Protein 3ETV (pdb70)

Foldseek 3Di:
DLVVVLVVLVVVLVVLVVVLVVVVVVVNVVSVVVNVLSVLVSVLSVLVVVLVVCLVVVVLLVNLVSLVVSLVCCVPPPSNVPDDPVVNVVVLVSSLVSLLSSLVVLLCCVDVNQWDDDPWKIAGDQWWQDDPRGNIDGNVVSVVSVCVRAPPVLDGDCVDCSLVSRDDPVSSVSSSVSSVCCSCCPSQVPVVLVVLVVQQPDPQWAWAADQVRLMIGIDGGPLQRSLNRNVRVLCSLVRRDDLSVLLNSCLVCVVVCVVSLVVSCVVVVCVLQVDLDDPSVVSNLVVLVSSQVSCVSSVDDNDHRPSPVSVVSND

Radius of gyration: 28.42 Å; Cα contacts (8 Å, |Δi|>4): 346; chains: 1; bounding box: 47×94×53 Å

B-factor: mean 28.56, std 8.65, range [12.03, 70.39]

Nearest PDB structures (foldseek):
  3etv-assembly1_A  TM=1.003E+00  e=1.750E-43  Saccharomyces cerevisiae
  3etu-assembly1_A  TM=8.994E-01  e=1.034E-36  Saccharomyces cerevisiae
  8eki-assembly1_E  TM=9.475E-01  e=3.443E-35  Saccharomyces cerevisiae S288C

Solvent-accessible surface area: 16846 Å² total; per-residue (Å²): 131,17,86,90,68,17,128,110,8,54,75,104,72,81,127,15,30,65,89,13,118,127,75,138,176,161,112,35,66,96,3,47,85,80,20,81,36,13,45,69,2,77,90,2,0,65,21,0,82,81,0,55,56,20,6,96,97,32,80,7,64,75,0,18,102,8,0,81,42,0,10,136,75,23,136,101,36,78,4,6,94,151,40,65,160,119,27,46,94,45,8,15,87,42,0,2,67,1,0,42,71,0,0,23,20,0,64,117,0,0,43,108,17,1,3,122,44,43,165,72,16,0,37,4,54,75,50,21,84,46,39,209,123,135,47,98,20,88,2,89,86,1,0,75,19,0,10,122,16,10,2,62,213,33,64,34,59,64,137,28,45,7,3,90,30,12,80,50,81,108,25,32,87,86,0,51,46,60,4,53,60,0,38,116,49,14,22,67,0,35,104,1,19,50,22,0,98,95,11,0,36,65,96,49,87,58,6,48,39,84,100,165,147,20,32,0,32,22,54,200,78,115,34,46,37,12,0,62,4,0,27,7,0,0,30,0,0,4,106,9,11,12,100,70,1,17,81,32,0,0,121,92,0,0,61,54,0,35,74,53,0,23,124,34,0,115,125,36,22,102,84,1,64,131,51,150,114,22,117,31,30,88,25,0,50,66,0,2,68,29,0,39,112,0,19,72,94,0,107,16,132,59,12,105,21,86,4,131,93,2,90,77,53,29,198

Sequence (315 aa):
NINDRIKQVQNERNELASKLQNLKLQREAILANELNILDNLKTFLNLIKEVKTNLNILELENCYYSLQSLRKKMRNNAAYLKQSFNFQQSISTYVDTLHLELVSTLYKILTNGFWKITENSIQFTPTVEWGKDKVHIEYDTFMDFVAQQYFPKGSLDNQAWFILDMTSADSQEQVRAKLNTIMKEYMNLSRIVSMIKNSIFISGKEISYENEKNILVFSKSCVSTVLTSFEAVCDFMLDGLAFRDRKTLSYELGPLFNTEFTKFVKNNASIILESLDSPLKNLVSVINNKLTRLVAKSEVTNWTHSGKEIQDLLM

Secondary structure (DSSP, 8-state):
-HHHHHHHHHHHHHHHHHHHHHH--TTHHHHHHHHHHHHHHHHHHHHHHHHHHHHHTT-HHHHHHHHHHHHHHHHH-HHHHTS-HHHHHHHHHHHHHHHHHHHHHHHHHIIIIIEEE-SSEEEE-SEEEETTTTEEEEHHHHHHHHHHHH-GGGS--TTSHHHHT-SSHHHHHHHHHHHHHHIIIIIS-HHHHHHHHHHTT-TTEEEEEETTTTEEEEEE--HHHHHHHHHHHHHIIIIIS-HHHHHHHHHHHHHHHHHHHHHHHHHTHHHHTSSSS-HHHHHHHHHHHHHHHHHHHHT-SS----SHHHHHHT-

GO terms:
  GO:0005634 nucleus (C, IDA)
  GO:0005783 endoplasmic reticulum (C, IDA)
  GO:0070939 Dsl1/NZR complex (C, IDA)
  GO:0006890 retrograde vesicle-mediated transport, Golgi to endoplasmic reticulum (P, IGI)
  GO:0005829 cytosol (C, HDA)
  GO:0032581 ER-dependent peroxisome organization (P, IMP)
  GO:0006890 retrograde vesicle-mediated transport, Golgi to endoplasmic reticulum (P, IMP)
  GO:0070939 Dsl1/NZR complex (C, IPI)
  GO:0005515 protein binding (F, IPI)
  GO:0006890 retrograde vesicle-mediated transport, Golgi to endoplasmic reticulum (P, IDA)

CATH classification: 1.10.287.3290 (+1 more: 1.20.58.2230)

Organism: Saccharomyces cerevisiae (strain ATCC 204508 / S288c) (NCBI:txid559292)

Structure (mmCIF, N/CA/C/O backbone):
data_3ETV
#
_entry.id   3ETV
#
_cell.length_a   168.430
_cell.length_b   61.358
_cell.length_c   37.277
_cell.angle_alpha   90.00
_cell.angle_beta   91.96
_cell.angle_gamma   90.00
#
_symmetry.space_group_name_H-M   'C 1 2 1'
#
loop_
_entity.id
_entity.type
_entity.pdbx_description
1 polymer 'Protein transport protein TIP20, Protein transport protein DSL1 chimera'
2 water water
#
loop_
_atom_site.group_PDB
_atom_site.id
_atom_site.type_symbol
_atom_site.label_atom_id
_atom_site.label_alt_id
_atom_site.label_comp_id
_atom_site.label_asym_id
_atom_site.label_entity_id
_atom_site.label_seq_id
_atom_site.pdbx_PDB_ins_code
_atom_site.Cartn_x
_atom_site.Cartn_y
_atom_site.Cartn_z
_atom_site.occupancy
_atom_site.B_iso_or_equiv
_atom_site.auth_seq_id
_atom_site.auth_comp_id
_atom_site.auth_asym_id
_atom_site.auth_atom_id
_atom_site.pdbx_PDB_model_num
ATOM 1 N N . ASN A 1 13 ? 34.190 46.648 -9.171 1.00 47.41 9 ASN A N 1
ATOM 2 C CA . ASN A 1 13 ? 33.876 47.946 -9.856 1.00 43.53 9 ASN A CA 1
ATOM 3 C C . ASN A 1 13 ? 33.734 49.145 -8.911 1.00 40.39 9 ASN A C 1
ATOM 4 O O . ASN A 1 13 ? 33.787 50.291 -9.361 1.00 36.78 9 ASN A O 1
ATOM 9 N N . ILE A 1 14 ? 33.569 48.884 -7.611 1.00 36.72 10 ILE A N 1
ATOM 10 C CA . ILE A 1 14 ? 33.573 49.968 -6.618 1.00 35.92 10 ILE A CA 1
ATOM 11 C C . ILE A 1 14 ? 34.939 50.672 -6.588 1.00 35.25 10 ILE A C 1
ATOM 12 O O . ILE A 1 14 ? 35.004 51.898 -6.542 1.00 34.76 10 ILE A O 1
ATOM 17 N N . ASN A 1 15 ? 36.014 49.887 -6.638 1.00 36.82 11 ASN A N 1
ATOM 18 C CA . ASN A 1 15 ? 37.375 50.420 -6.723 1.00 36.97 11 ASN A CA 1
ATOM 19 C C . ASN A 1 15 ? 37.543 51.396 -7.894 1.00 34.70 11 ASN A C 1
ATOM 20 O O . ASN A 1 15 ? 38.164 52.452 -7.749 1.00 31.24 11 ASN A O 1
ATOM 25 N N . ASP A 1 16 ? 36.967 51.041 -9.040 1.00 31.62 12 ASP A N 1
ATOM 26 C CA . ASP A 1 16 ? 37.002 51.886 -10.239 1.00 34.13 12 ASP A CA 1
ATOM 27 C C . ASP A 1 16 ? 36.189 53.170 -10.066 1.00 33.46 12 ASP A C 1
ATOM 28 O O . ASP A 1 16 ? 36.567 54.229 -10.570 1.00 28.73 12 ASP A O 1
ATOM 33 N N . ARG A 1 17 ? 35.074 53.064 -9.346 1.00 33.42 13 ARG A N 1
ATOM 34 C CA . ARG A 1 17 ? 34.222 54.218 -9.074 1.00 34.47 13 ARG A CA 1
ATOM 35 C C . ARG A 1 17 ? 34.913 55.156 -8.085 1.00 29.55 13 ARG A C 1
ATOM 36 O O . ARG A 1 17 ? 34.794 56.373 -8.196 1.00 30.24 13 ARG A O 1
ATOM 44 N N . ILE A 1 18 ? 35.648 54.579 -7.136 1.00 27.38 14 ILE A N 1
ATOM 45 C CA . ILE A 1 18 ? 36.451 55.355 -6.181 1.00 25.96 14 ILE A CA 1
ATOM 46 C C . ILE A 1 18 ? 37.568 56.101 -6.944 1.00 28.06 14 ILE A C 1
ATOM 47 O O . ILE A 1 18 ? 37.777 57.300 -6.744 1.00 23.18 14 ILE A O 1
ATOM 52 N N . LYS A 1 19 ? 38.214 55.400 -7.877 1.00 28.85 15 LYS A N 1
ATOM 53 C CA . LYS A 1 19 ? 39.283 55.961 -8.709 1.00 30.54 15 LYS A CA 1
ATOM 54 C C . LYS A 1 19 ? 38.823 57.126 -9.602 1.00 28.85 15 LYS A C 1
ATOM 55 O O . LYS A 1 19 ? 39.549 58.109 -9.757 1.00 25.62 15 LYS A O 1
ATOM 61 N N . GLN A 1 20 ? 37.635 57.007 -10.194 1.00 29.42 16 GLN A N 1
ATOM 62 C CA . GLN A 1 20 ? 37.061 58.065 -11.044 1.00 31.62 16 GLN A CA 1
ATOM 63 C C . GLN A 1 20 ? 36.801 59.364 -10.286 1.00 31.07 16 GLN A C 1
ATOM 64 O O . GLN A 1 20 ? 37.086 60.459 -10.788 1.00 29.03 16 GLN A O 1
ATOM 70 N N . VAL A 1 21 ? 36.221 59.233 -9.095 1.00 29.04 17 VAL A N 1
ATOM 71 C CA . VAL A 1 21 ? 35.941 60.371 -8.228 1.00 26.24 17 VAL A CA 1
ATOM 72 C C . VAL A 1 21 ? 37.255 61.001 -7.744 1.00 27.42 17 VAL A C 1
ATOM 73 O O . VAL A 1 21 ? 37.393 62.225 -7.737 1.00 27.10 17 VAL A O 1
ATOM 77 N N . GLN A 1 22 ? 38.224 60.167 -7.372 1.00 27.85 18 GLN A N 1
ATOM 78 C CA . GLN A 1 22 ? 39.550 60.673 -6.996 1.00 27.69 18 GLN A CA 1
ATOM 79 C C . GLN A 1 22 ? 40.200 61.481 -8.118 1.00 26.12 18 GLN A C 1
ATOM 80 O O . GLN A 1 22 ? 40.786 62.523 -7.859 1.00 28.69 18 GLN A O 1
ATOM 86 N N . ASN A 1 23 ? 40.094 61.004 -9.356 1.00 26.84 19 ASN A N 1
ATOM 87 C CA . ASN A 1 23 ? 40.635 61.740 -10.510 1.00 28.25 19 ASN A CA 1
ATOM 88 C C . ASN A 1 23 ? 39.874 63.027 -10.839 1.00 27.59 19 ASN A C 1
ATOM 89 O O . ASN A 1 23 ? 40.477 64.025 -11.254 1.00 25.13 19 ASN A O 1
ATOM 94 N N . GLU A 1 24 ? 38.551 63.004 -10.667 1.00 23.18 20 GLU A N 1
ATOM 95 C CA . GLU A 1 24 ? 37.754 64.209 -10.812 1.00 25.76 20 GLU A CA 1
ATOM 96 C C . GLU A 1 24 ? 38.168 65.266 -9.775 1.00 23.95 20 GLU A C 1
ATOM 97 O O . GLU A 1 24 ? 38.392 66.432 -10.121 1.00 26.21 20 GLU A O 1
ATOM 103 N N . ARG A 1 25 ? 38.285 64.833 -8.521 1.00 23.64 21 ARG A N 1
ATOM 104 C CA . ARG A 1 25 ? 38.683 65.686 -7.391 1.00 24.21 21 ARG A CA 1
ATOM 105 C C . ARG A 1 25 ? 40.062 66.313 -7.636 1.00 25.72 21 ARG A C 1
ATOM 106 O O . ARG A 1 25 ? 40.256 67.515 -7.442 1.00 26.38 21 ARG A O 1
ATOM 114 N N . ASN A 1 26 ? 41.013 65.493 -8.072 1.00 24.87 22 ASN A N 1
ATOM 115 C CA . ASN A 1 26 ? 42.381 65.958 -8.327 1.00 27.51 22 ASN A CA 1
ATOM 116 C C . ASN A 1 26 ? 42.474 66.957 -9.474 1.00 28.56 22 ASN A C 1
ATOM 117 O O . ASN A 1 26 ? 43.185 67.958 -9.375 1.00 27.15 22 ASN A O 1
ATOM 122 N N . GLU A 1 27 ? 41.729 66.697 -10.549 1.00 31.26 23 GLU A N 1
ATOM 123 C CA . GLU A 1 27 ? 41.683 67.600 -11.699 1.00 33.10 23 GLU A CA 1
ATOM 124 C C . GLU A 1 27 ? 40.996 68.922 -11.353 1.00 33.26 23 GLU A C 1
ATOM 125 O O . GLU A 1 27 ? 41.359 69.975 -11.877 1.00 33.00 23 GLU A O 1
ATOM 131 N N . LEU A 1 28 ? 40.023 68.857 -10.448 1.00 34.24 24 LEU A N 1
ATOM 132 C CA . LEU A 1 28 ? 39.327 70.040 -9.953 1.00 33.55 24 LEU A CA 1
ATOM 133 C C . LEU A 1 28 ? 40.233 70.893 -9.046 1.00 33.86 24 LEU A C 1
ATOM 134 O O . LEU A 1 28 ? 40.242 72.119 -9.157 1.00 33.53 24 LEU A O 1
ATOM 139 N N . ALA A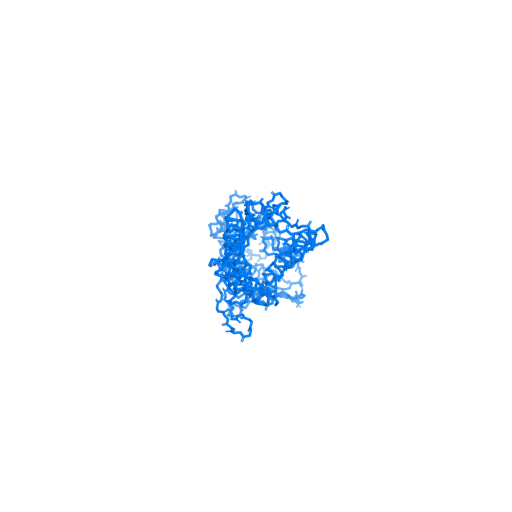 1 29 ? 40.979 70.240 -8.155 1.00 30.56 25 ALA A N 1
ATOM 140 C CA . ALA A 1 29 ? 41.957 70.913 -7.284 1.00 32.05 25 ALA A CA 1
ATOM 141 C C . ALA A 1 29 ? 42.963 71.712 -8.097 1.00 29.66 25 ALA A C 1
ATOM 142 O O . ALA A 1 29 ? 43.295 72.847 -7.757 1.00 28.96 25 ALA A O 1
ATOM 144 N N . SER A 1 30 ? 43.425 71.102 -9.186 1.00 29.84 26 SER A N 1
ATOM 145 C CA . SER A 1 30 ? 44.389 71.711 -10.096 1.00 32.09 26 SER A CA 1
ATOM 146 C C . SER A 1 30 ? 43.801 72.861 -10.899 1.00 32.21 26 SER A C 1
ATOM 147 O O . SER A 1 30 ? 44.458 73.883 -11.095 1.00 32.89 26 SER A O 1
ATOM 150 N N . LYS A 1 31 ? 42.564 72.684 -11.355 1.00 32.27 27 LYS A N 1
ATOM 151 C CA . LYS A 1 31 ? 41.812 73.735 -12.034 1.00 33.44 27 LYS A CA 1
ATOM 152 C C . LYS A 1 31 ? 41.639 74.959 -11.132 1.00 30.62 27 LYS A C 1
ATOM 153 O O . LYS A 1 31 ? 41.797 76.090 -11.588 1.00 30.82 27 LYS A O 1
ATOM 159 N N . LEU A 1 32 ? 41.331 74.719 -9.858 1.00 31.26 28 LEU A N 1
ATOM 160 C CA . LEU A 1 32 ? 41.158 75.782 -8.869 1.00 31.14 28 LEU A CA 1
ATOM 161 C C . LEU A 1 32 ? 42.454 76.562 -8.592 1.00 34.83 28 LEU A C 1
ATOM 162 O O . LEU A 1 32 ? 42.450 77.795 -8.607 1.00 36.82 28 LEU A O 1
ATOM 167 N N . GLN A 1 33 ? 43.550 75.844 -8.348 1.00 34.70 29 GLN A N 1
ATOM 168 C CA . GLN A 1 33 ? 44.848 76.474 -8.112 1.00 38.27 29 GLN A CA 1
ATOM 169 C C . GLN A 1 33 ? 45.350 77.209 -9.370 1.00 40.54 29 GLN A C 1
ATOM 170 O O . GLN A 1 33 ? 46.038 78.231 -9.259 1.00 42.64 29 GLN A O 1
ATOM 176 N N . ASN A 1 34 ? 44.963 76.715 -10.548 1.00 38.72 30 ASN A N 1
ATOM 177 C CA . ASN A 1 34 ? 45.250 77.389 -11.821 1.00 40.88 30 ASN A CA 1
ATOM 178 C C . ASN A 1 34 ? 44.539 78.739 -11.954 1.00 42.74 30 ASN A C 1
ATOM 179 O O . ASN A 1 34 ? 45.080 79.682 -12.559 1.00 43.18 30 ASN A O 1
ATOM 184 N N . LEU A 1 35 ? 43.332 78.817 -11.394 1.00 40.57 31 LEU A N 1
ATOM 185 C CA . LEU A 1 35 ? 42.578 80.066 -11.308 1.00 42.52 31 LEU A CA 1
ATOM 186 C C . LEU A 1 35 ? 43.302 81.079 -10.433 1.00 40.82 31 LEU A C 1
ATOM 187 O O . LEU A 1 35 ? 43.413 82.245 -10.800 1.00 42.65 31 LEU A O 1
ATOM 192 N N . LYS A 1 36 ? 43.788 80.620 -9.280 1.00 41.72 32 LYS A N 1
ATOM 193 C CA . LYS A 1 36 ? 44.531 81.459 -8.339 1.00 41.06 32 LYS A CA 1
ATOM 194 C C . LYS A 1 36 ? 45.957 81.721 -8.820 1.00 42.13 32 LYS A C 1
ATOM 195 O O . LYS A 1 36 ? 46.177 82.431 -9.798 1.00 44.85 32 LYS A O 1
ATOM 201 N N . LEU A 1 58 ? 36.444 85.247 -8.702 1.00 65.47 54 LEU A N 1
ATOM 202 C CA . LEU A 1 58 ? 36.695 84.966 -7.255 1.00 65.31 54 LEU A CA 1
ATOM 203 C C . LEU A 1 58 ? 35.534 84.199 -6.610 1.00 66.18 54 LEU A C 1
ATOM 204 O O . LEU A 1 58 ? 35.758 83.325 -5.764 1.00 65.82 54 LEU A O 1
ATOM 209 N N . GLN A 1 59 ? 34.303 84.529 -7.005 1.00 65.62 55 GLN A N 1
ATOM 210 C CA . GLN A 1 59 ? 33.130 83.739 -6.617 1.00 65.61 55 GLN A CA 1
ATOM 211 C C . GLN A 1 59 ? 33.037 82.479 -7.486 1.00 64.49 55 GLN A C 1
ATOM 212 O O . GLN A 1 59 ? 32.193 81.609 -7.255 1.00 64.63 55 GLN A O 1
ATOM 218 N N . ARG A 1 60 ? 33.913 82.410 -8.489 1.00 62.25 56 ARG A N 1
ATOM 219 C CA . ARG A 1 60 ? 34.122 81.212 -9.295 1.00 62.06 56 ARG A CA 1
ATOM 220 C C . ARG A 1 60 ? 35.079 80.250 -8.575 1.00 59.98 56 ARG A C 1
ATOM 221 O O . ARG A 1 60 ? 35.057 79.049 -8.824 1.00 61.28 56 ARG A O 1
ATOM 229 N N . GLU A 1 61 ? 35.905 80.788 -7.679 1.00 57.79 57 GLU A N 1
ATOM 230 C CA . GLU A 1 61 ? 36.800 79.983 -6.846 1.00 54.04 57 GLU A CA 1
ATOM 231 C C . GLU A 1 61 ? 36.061 79.334 -5.670 1.00 53.46 57 GLU A C 1
ATOM 232 O O . GLU A 1 61 ? 36.351 78.193 -5.294 1.00 51.52 57 GLU A O 1
ATOM 238 N N . ALA A 1 62 ? 35.115 80.076 -5.093 1.00 51.67 58 ALA A N 1
ATOM 239 C CA . ALA A 1 62 ? 34.335 79.612 -3.942 1.00 49.50 58 ALA A CA 1
ATOM 240 C C . ALA A 1 62 ? 33.403 78.446 -4.284 1.00 46.95 58 ALA A C 1
ATOM 241 O O . ALA A 1 62 ? 33.023 77.671 -3.403 1.00 46.73 58 ALA A O 1
ATOM 243 N N . ILE A 1 63 ? 33.034 78.327 -5.554 1.00 44.45 59 ILE A N 1
ATOM 244 C CA . ILE A 1 63 ? 32.152 77.240 -5.978 1.00 45.86 59 ILE A CA 1
ATOM 245 C C . ILE A 1 63 ? 32.935 75.967 -6.313 1.00 43.20 59 ILE A C 1
ATOM 246 O O . ILE A 1 63 ? 32.451 74.861 -6.077 1.00 41.23 59 ILE A O 1
ATOM 251 N N . LEU A 1 64 ? 34.151 76.133 -6.829 1.00 42.78 60 LEU A N 1
ATOM 252 C CA . LEU A 1 64 ? 35.028 75.000 -7.112 1.00 40.37 60 LEU A CA 1
ATOM 253 C C . LEU A 1 64 ? 35.488 74.354 -5.819 1.00 38.77 60 LEU A C 1
ATOM 254 O O . LEU A 1 64 ? 35.618 73.134 -5.745 1.00 36.97 60 LEU A O 1
ATOM 259 N N . ALA A 1 65 ? 35.740 75.187 -4.811 1.00 38.54 61 ALA A N 1
ATOM 260 C CA . ALA A 1 65 ? 36.131 74.728 -3.482 1.00 36.48 61 ALA A CA 1
ATOM 261 C C . ALA A 1 65 ? 34.976 73.983 -2.812 1.00 35.49 61 ALA A C 1
ATOM 262 O O . ALA A 1 65 ? 35.195 72.997 -2.109 1.00 35.22 61 ALA A O 1
ATOM 264 N N . ASN A 1 66 ? 33.752 74.464 -3.037 1.00 34.81 62 ASN A N 1
ATOM 265 C CA . ASN A 1 66 ? 32.539 73.768 -2.606 1.00 31.96 62 ASN A CA 1
ATOM 266 C C . ASN A 1 66 ? 32.400 72.438 -3.342 1.00 32.27 62 ASN A C 1
ATOM 267 O O . ASN A 1 66 ? 32.137 71.400 -2.726 1.00 34.83 62 ASN A O 1
ATOM 272 N N . GLU A 1 67 ? 32.577 72.491 -4.662 1.00 30.16 63 GLU A N 1
ATOM 273 C CA . GLU A 1 67 ? 32.513 71.326 -5.544 1.00 31.95 63 GLU A CA 1
ATOM 274 C C . GLU A 1 67 ? 33.537 70.263 -5.117 1.00 32.67 63 GLU A C 1
ATOM 275 O O . GLU A 1 67 ? 33.270 69.060 -5.184 1.00 30.69 63 GLU A O 1
ATOM 281 N N . LEU A 1 68 ? 34.699 70.726 -4.657 1.00 29.56 64 LEU A N 1
ATOM 282 C CA . LEU A 1 68 ? 35.783 69.860 -4.199 1.00 29.72 64 LEU A CA 1
ATOM 283 C C . LEU A 1 68 ? 35.412 69.134 -2.905 1.00 29.84 64 LEU A C 1
ATOM 284 O O . LEU A 1 68 ? 35.657 67.927 -2.745 1.00 23.67 64 LEU A O 1
ATOM 289 N N . ASN A 1 69 ? 34.787 69.870 -1.994 1.00 26.92 65 ASN A N 1
ATOM 290 C CA . ASN A 1 69 ? 34.369 69.320 -0.718 1.00 29.34 65 ASN A CA 1
ATOM 291 C C . ASN A 1 69 ? 33.277 68.263 -0.886 1.00 25.80 65 ASN A C 1
ATOM 292 O O . ASN A 1 69 ? 33.252 67.274 -0.154 1.00 25.59 65 ASN A O 1
ATOM 297 N N . ILE A 1 70 ? 32.390 68.484 -1.851 1.00 25.90 66 ILE A N 1
ATOM 298 C CA . ILE A 1 70 ? 31.353 67.517 -2.212 1.00 29.70 66 ILE A CA 1
ATOM 299 C C . ILE A 1 70 ? 31.995 66.214 -2.718 1.00 31.04 66 ILE A C 1
ATOM 300 O O . ILE A 1 70 ? 31.606 65.119 -2.304 1.00 31.56 66 ILE A O 1
ATOM 305 N N . LEU A 1 71 ? 32.982 66.345 -3.598 1.00 26.61 67 LEU A N 1
ATOM 306 C CA . LEU A 1 71 ? 33.722 65.186 -4.091 1.00 27.21 67 LEU A CA 1
ATOM 307 C C . LEU A 1 71 ? 34.468 64.461 -2.965 1.00 24.75 67 LEU A C 1
ATOM 308 O O . LEU A 1 71 ? 34.465 63.238 -2.922 1.00 25.57 67 LEU A O 1
ATOM 313 N N . ASP A 1 72 ? 35.065 65.217 -2.044 1.00 25.47 68 ASP A N 1
ATOM 314 C CA . ASP A 1 72 ? 35.694 64.637 -0.843 1.00 26.88 68 ASP A CA 1
ATOM 315 C C . ASP A 1 72 ? 34.724 63.835 0.010 1.00 25.90 68 ASP A C 1
ATOM 316 O O . ASP A 1 72 ? 35.062 62.747 0.507 1.00 25.92 68 ASP A O 1
ATOM 321 N N . ASN A 1 73 ? 33.530 64.391 0.209 1.00 24.75 69 ASN A N 1
ATOM 322 C CA . ASN A 1 73 ? 32.483 63.717 0.982 1.00 25.21 69 ASN A CA 1
ATOM 323 C C . ASN A 1 73 ? 31.919 62.507 0.237 1.00 24.26 69 ASN A C 1
ATOM 324 O O . ASN A 1 73 ? 31.599 61.479 0.851 1.00 25.17 69 ASN A O 1
ATOM 329 N N . LEU A 1 74 ? 31.811 62.639 -1.088 1.00 22.54 70 LEU A N 1
ATOM 330 C CA . LEU A 1 74 ? 31.436 61.539 -1.975 1.00 23.19 70 LEU A CA 1
ATOM 331 C C . LEU A 1 74 ? 32.433 60.374 -1.945 1.00 22.99 70 LEU A C 1
ATOM 332 O O . LEU A 1 74 ? 32.042 59.207 -2.004 1.00 23.99 70 LEU A O 1
ATOM 337 N N . LYS A 1 75 ? 33.718 60.704 -1.891 1.00 24.81 71 LYS A N 1
ATOM 338 C CA . LYS A 1 75 ? 34.774 59.715 -1.727 1.00 26.76 71 LYS A CA 1
ATOM 339 C C . LYS A 1 75 ? 34.510 58.871 -0.480 1.00 23.05 71 LYS A C 1
ATOM 340 O O . LYS A 1 75 ? 34.478 57.646 -0.545 1.00 25.58 71 LYS A O 1
ATOM 346 N N . THR A 1 76 ? 34.314 59.545 0.646 1.00 22.74 72 THR A N 1
ATOM 347 C CA . THR A 1 76 ? 34.021 58.902 1.924 1.00 24.68 72 THR A CA 1
ATOM 348 C C . THR A 1 76 ? 32.782 58.008 1.829 1.00 25.84 72 THR A C 1
ATOM 349 O O . THR A 1 76 ? 32.791 56.866 2.304 1.00 28.05 72 THR A O 1
ATOM 353 N N . PHE A 1 77 ? 31.731 58.518 1.191 1.00 23.56 73 PHE A N 1
ATOM 354 C CA . PHE A 1 77 ? 30.526 57.737 0.950 1.00 23.75 73 PHE A CA 1
ATOM 355 C C . PHE A 1 77 ? 30.825 56.468 0.150 1.00 22.37 73 PHE A C 1
ATOM 356 O O . PHE A 1 77 ? 30.356 55.382 0.492 1.00 22.59 73 PHE A O 1
ATOM 364 N N . LEU A 1 78 ? 31.588 56.608 -0.929 1.00 25.06 74 LEU A N 1
ATOM 365 C CA . LEU A 1 78 ? 31.902 55.464 -1.782 1.00 24.24 74 LEU A CA 1
ATOM 366 C C . LEU A 1 78 ? 32.724 54.402 -1.053 1.00 28.99 74 LEU A C 1
ATOM 367 O O . LEU A 1 78 ? 32.559 53.199 -1.303 1.00 30.64 74 LEU A O 1
ATOM 372 N N . ASN A 1 79 ? 33.603 54.851 -0.159 1.00 28.62 75 ASN A N 1
ATOM 373 C CA . ASN A 1 79 ? 34.416 53.956 0.663 1.00 30.90 75 ASN A CA 1
ATOM 374 C C . ASN A 1 79 ? 33.576 53.051 1.558 1.00 29.83 75 ASN A C 1
ATOM 375 O O . ASN A 1 79 ? 33.994 51.940 1.884 1.00 30.94 75 ASN A O 1
ATOM 380 N N . LEU A 1 80 ? 32.403 53.533 1.963 1.00 26.93 76 LEU A N 1
ATOM 381 C CA . LEU A 1 80 ? 31.471 52.730 2.757 1.00 26.77 76 LEU A CA 1
ATOM 382 C C . LEU A 1 80 ? 30.882 51.563 1.960 1.00 25.69 76 LEU A C 1
ATOM 383 O O . LEU A 1 80 ? 30.681 50.474 2.516 1.00 27.44 76 LEU A O 1
ATOM 388 N N . ILE A 1 81 ? 30.619 51.779 0.666 1.00 22.80 77 ILE A N 1
ATOM 389 C CA . ILE A 1 81 ? 30.178 50.697 -0.220 1.00 23.59 77 ILE A CA 1
ATOM 390 C C . ILE A 1 81 ? 31.265 49.625 -0.364 1.00 27.37 77 ILE A C 1
ATOM 391 O O . ILE A 1 81 ? 30.971 48.429 -0.402 1.00 27.38 77 ILE A O 1
ATOM 396 N N . LYS A 1 82 ? 32.517 50.069 -0.458 1.00 27.14 78 LYS A N 1
ATOM 397 C CA . LYS A 1 82 ? 33.660 49.158 -0.483 1.00 28.19 78 LYS A CA 1
ATOM 398 C C . LYS A 1 82 ? 33.731 48.371 0.825 1.00 25.34 78 LYS A C 1
ATOM 399 O O . LYS A 1 82 ? 34.001 47.168 0.818 1.00 27.97 78 LYS A O 1
ATOM 405 N N . GLU A 1 83 ? 33.486 49.060 1.938 1.00 23.67 79 GLU A N 1
ATOM 406 C CA . GLU A 1 83 ? 33.468 48.438 3.263 1.00 23.80 79 GLU A CA 1
ATOM 407 C C . GLU A 1 83 ? 32.456 47.285 3.318 1.00 23.37 79 GLU A C 1
ATOM 408 O O . GLU A 1 83 ? 32.774 46.187 3.809 1.00 21.97 79 GLU A O 1
ATOM 414 N N . VAL A 1 84 ? 31.256 47.518 2.789 1.00 22.46 80 VAL A N 1
ATOM 415 C CA . VAL A 1 84 ? 30.225 46.486 2.756 1.00 22.20 80 VAL A CA 1
ATOM 416 C C . VAL A 1 84 ? 30.749 45.270 1.982 1.00 23.48 80 VAL A C 1
ATOM 417 O O . VAL A 1 84 ? 30.747 44.150 2.503 1.00 22.81 80 VAL A O 1
ATOM 421 N N . LYS A 1 85 ? 31.230 45.502 0.762 1.00 22.73 81 LYS A N 1
ATOM 422 C CA . LYS A 1 85 ? 31.772 44.429 -0.084 1.00 26.27 81 LYS A CA 1
ATOM 423 C C . LYS A 1 85 ? 32.915 43.652 0.591 1.00 25.44 81 LYS A C 1
ATOM 424 O O . LYS A 1 85 ? 32.962 42.417 0.526 1.00 26.79 81 LYS A O 1
ATOM 430 N N . THR A 1 86 ? 33.818 44.374 1.246 1.00 26.46 82 THR A N 1
ATOM 431 C CA . THR A 1 86 ? 34.948 43.742 1.934 1.00 28.83 82 THR A CA 1
ATOM 432 C C . THR A 1 86 ? 34.478 42.859 3.087 1.00 29.15 82 THR A C 1
ATOM 433 O O . THR A 1 86 ? 34.931 41.718 3.223 1.00 29.11 82 THR A O 1
ATOM 437 N N . ASN A 1 87 ? 33.569 43.387 3.909 1.00 25.42 83 ASN A N 1
ATOM 438 C CA . ASN A 1 87 ? 32.975 42.619 5.003 1.00 23.30 83 ASN A CA 1
ATOM 439 C C . ASN A 1 87 ? 32.247 41.357 4.512 1.00 23.77 83 ASN A C 1
ATOM 440 O O . ASN A 1 87 ? 32.287 40.302 5.161 1.00 21.73 83 ASN A O 1
ATOM 445 N N . LEU A 1 88 ? 31.588 41.450 3.360 1.00 21.37 84 LEU A N 1
ATOM 446 C CA . LEU A 1 88 ? 30.988 40.258 2.763 1.00 24.16 84 LEU A CA 1
ATOM 447 C C . LEU A 1 88 ? 32.091 39.278 2.348 1.00 28.35 84 LEU A C 1
ATOM 448 O O . LEU A 1 88 ? 32.025 38.081 2.664 1.00 28.08 84 LEU A O 1
ATOM 453 N N . ASN A 1 89 ? 33.114 39.810 1.677 1.00 28.85 85 ASN A N 1
ATOM 454 C CA . ASN A 1 89 ? 34.261 39.034 1.200 1.00 30.02 85 ASN A CA 1
ATOM 455 C C . ASN A 1 89 ? 35.026 38.256 2.270 1.00 27.04 85 ASN A C 1
ATOM 456 O O . ASN A 1 89 ? 35.311 37.074 2.085 1.00 28.66 85 ASN A O 1
ATOM 461 N N . ILE A 1 90 ? 35.352 38.915 3.381 1.00 23.69 86 ILE A N 1
ATOM 462 C CA . ILE A 1 90 ? 36.119 38.290 4.453 1.00 23.82 86 ILE A CA 1
ATOM 463 C C . ILE A 1 90 ? 35.231 37.579 5.479 1.00 23.07 86 ILE A C 1
ATOM 464 O O . ILE A 1 90 ? 35.719 37.055 6.471 1.00 26.35 86 ILE A O 1
ATOM 469 N N . LEU A 1 91 ? 33.930 37.544 5.197 1.00 24.25 87 LEU A N 1
ATOM 470 C CA . LEU A 1 91 ? 32.923 36.855 6.013 1.00 24.98 87 LEU A CA 1
ATOM 471 C C . LEU A 1 91 ? 32.742 37.440 7.411 1.00 23.03 87 LEU A C 1
ATOM 472 O O . LEU A 1 91 ? 32.425 36.720 8.366 1.00 24.44 87 LEU A O 1
ATOM 477 N N . GLU A 1 92 ? 32.945 38.750 7.526 1.00 21.55 88 GLU A N 1
ATOM 478 C CA . GLU A 1 92 ? 32.476 39.507 8.682 1.00 20.60 88 GLU A CA 1
ATOM 479 C C . GLU A 1 92 ? 31.000 39.844 8.421 1.00 26.05 88 GLU A C 1
ATOM 480 O O . GLU A 1 92 ? 30.639 40.980 8.095 1.00 20.62 88 GLU A O 1
ATOM 486 N N . LEU A 1 93 ? 30.155 38.827 8.543 1.00 23.61 89 LEU A N 1
ATOM 487 C CA . LEU A 1 93 ? 28.769 38.924 8.112 1.00 23.76 89 LEU A CA 1
ATOM 488 C C . LEU A 1 93 ? 27.928 39.842 8.992 1.00 24.72 89 LEU A C 1
ATOM 489 O O . LEU A 1 93 ? 27.030 40.529 8.502 1.00 25.89 89 LEU A O 1
ATOM 494 N N . GLU A 1 94 ? 28.216 39.841 10.286 1.00 28.16 90 GLU A N 1
ATOM 495 C CA . GLU A 1 94 ? 27.525 40.713 11.226 1.00 29.53 90 GLU A CA 1
ATOM 496 C C . GLU A 1 94 ? 27.844 42.183 10.952 1.00 29.70 90 GLU A C 1
ATOM 497 O O . GLU A 1 94 ? 26.945 43.028 10.907 1.00 28.60 90 GLU A O 1
ATOM 503 N N . ASN A 1 95 ? 29.126 42.479 10.761 1.00 26.81 91 ASN A N 1
ATOM 504 C CA . ASN A 1 95 ? 29.566 43.829 10.429 1.00 27.31 91 ASN A CA 1
ATOM 505 C C . ASN A 1 95 ? 29.015 44.334 9.084 1.00 25.22 91 ASN A C 1
ATOM 506 O O . ASN A 1 95 ? 28.668 45.504 8.956 1.00 24.63 91 ASN A O 1
ATOM 511 N N . CYS A 1 96 ? 28.944 43.436 8.104 1.00 24.27 92 CYS A N 1
ATOM 512 C CA . CYS A 1 96 ? 28.386 43.711 6.783 1.00 25.12 92 CYS A CA 1
ATOM 513 C C . CYS A 1 96 ? 26.986 44.310 6.907 1.00 25.63 92 CYS A C 1
ATOM 514 O O . CYS A 1 96 ? 26.681 45.329 6.279 1.00 22.42 92 CYS A O 1
ATOM 517 N N . TYR A 1 97 ? 26.153 43.665 7.721 1.00 19.35 93 TYR A N 1
ATOM 518 C CA . TYR A 1 97 ? 24.797 44.125 8.026 1.00 22.41 93 TYR A CA 1
ATOM 519 C C . TYR A 1 97 ? 24.811 45.543 8.559 1.00 20.32 93 TYR A C 1
ATOM 520 O O . TYR A 1 97 ? 24.064 46.392 8.074 1.00 22.92 93 TYR A O 1
ATOM 529 N N . TYR A 1 98 ? 25.666 45.805 9.547 1.00 21.47 94 TYR A N 1
ATOM 530 C CA . TYR A 1 98 ? 25.745 47.140 10.128 1.00 24.21 94 TYR A CA 1
ATOM 531 C C . TYR A 1 98 ? 26.329 48.160 9.147 1.00 23.78 94 TYR A C 1
ATOM 532 O O . TYR A 1 98 ? 25.887 49.312 9.119 1.00 22.94 94 TYR A O 1
ATOM 541 N N . SER A 1 99 ? 27.295 47.718 8.340 1.00 22.93 95 SER A N 1
ATOM 542 C CA . SER A 1 99 ? 27.846 48.528 7.243 1.00 25.60 95 SER A CA 1
ATOM 543 C C . SER A 1 99 ? 26.748 48.916 6.259 1.00 24.66 95 SER A C 1
ATOM 544 O O . SER A 1 99 ? 26.609 50.099 5.933 1.00 27.18 95 SER A O 1
ATOM 547 N N . LEU A 1 100 ? 25.980 47.927 5.791 1.00 23.92 96 LEU A N 1
ATOM 548 C CA . LEU A 1 100 ? 24.789 48.171 4.955 1.00 24.88 96 LEU A CA 1
ATOM 549 C C . LEU A 1 100 ? 23.753 49.100 5.587 1.00 24.47 96 LEU A C 1
ATOM 550 O O . LEU A 1 100 ? 23.219 49.986 4.908 1.00 22.70 96 LEU A O 1
ATOM 555 N N . GLN A 1 101 ? 23.460 48.901 6.872 1.00 27.36 97 GLN A N 1
ATOM 556 C CA . GLN A 1 101 ? 22.490 49.748 7.576 1.00 28.55 97 GLN A CA 1
ATOM 557 C C . GLN A 1 101 ? 22.883 51.217 7.510 1.00 29.14 97 GLN A C 1
ATOM 558 O O . GLN A 1 101 ? 22.050 52.091 7.195 1.00 26.30 97 GLN A O 1
ATOM 564 N N . SER A 1 102 ? 24.155 51.475 7.817 1.00 26.64 98 SER A N 1
ATOM 565 C CA . SER A 1 102 ? 24.730 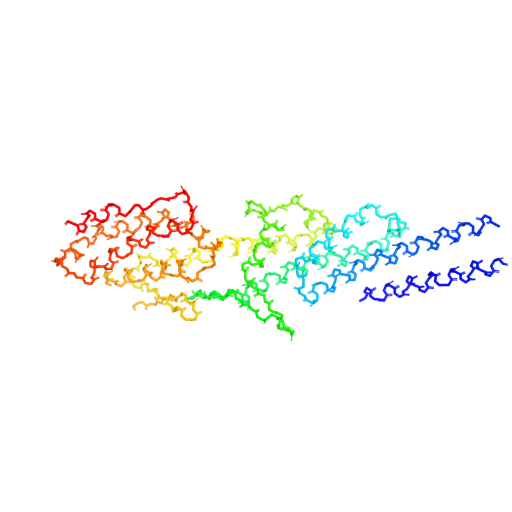52.819 7.782 1.00 25.79 98 SER A CA 1
ATOM 566 C C . SER A 1 102 ? 24.723 53.396 6.370 1.00 24.00 98 SER A C 1
ATOM 567 O O . SER A 1 102 ? 24.409 54.573 6.181 1.00 23.92 98 SER A O 1
ATOM 570 N N . LEU A 1 103 ? 25.048 52.564 5.380 1.00 24.01 99 LEU A N 1
ATOM 571 C CA . LEU A 1 103 ? 25.015 52.998 3.977 1.00 24.62 99 LEU A CA 1
ATOM 572 C C . LEU A 1 103 ? 23.614 53.452 3.519 1.00 24.87 99 LEU A C 1
ATOM 573 O O . LEU A 1 103 ? 23.459 54.469 2.807 1.00 18.38 99 LEU A O 1
ATOM 578 N N . ARG A 1 104 ? 22.596 52.698 3.926 1.00 22.42 100 ARG A N 1
ATOM 579 C CA . ARG A 1 104 ? 21.227 52.985 3.515 1.00 23.71 100 ARG A CA 1
ATOM 580 C C . ARG A 1 104 ? 20.716 54.268 4.146 1.00 25.12 100 ARG A C 1
ATOM 581 O O . ARG A 1 104 ? 19.931 54.989 3.534 1.00 28.57 100 ARG A O 1
ATOM 589 N N . LYS A 1 105 ? 21.155 54.546 5.371 1.00 27.81 101 LYS A N 1
ATOM 590 C CA . LYS A 1 105 ? 20.874 55.835 6.008 1.00 29.97 101 LYS A CA 1
ATOM 591 C C . LYS A 1 105 ? 21.556 56.983 5.251 1.00 24.93 101 LYS A C 1
ATOM 592 O O . LYS A 1 105 ? 20.976 58.045 5.074 1.00 22.95 101 LYS A O 1
ATOM 598 N N . LYS A 1 106 ? 22.786 56.759 4.801 1.00 25.50 102 LYS A N 1
ATOM 599 C CA . LYS A 1 106 ? 23.517 57.771 4.030 1.00 22.71 102 LYS A CA 1
ATOM 600 C C . LYS A 1 106 ? 22.911 57.990 2.637 1.00 24.06 102 LYS A C 1
ATOM 601 O O . LYS A 1 106 ? 22.841 59.132 2.150 1.00 20.26 102 LYS A O 1
ATOM 607 N N . MET A 1 107 ? 22.462 56.904 2.009 1.00 20.14 103 MET A N 1
ATOM 608 C CA . MET A 1 107 ? 21.719 57.013 0.763 1.00 24.13 103 MET A CA 1
ATOM 609 C C . MET A 1 107 ? 20.456 57.852 0.941 1.00 26.02 103 MET A C 1
ATOM 610 O O . MET A 1 107 ? 20.007 58.483 -0.010 1.00 27.31 103 MET A O 1
ATOM 615 N N . ARG A 1 108 ? 19.910 57.880 2.158 1.00 26.26 104 ARG A N 1
ATOM 616 C CA . ARG A 1 108 ? 18.754 58.730 2.450 1.00 27.82 104 ARG A CA 1
ATOM 617 C C . ARG A 1 108 ? 19.103 60.207 2.704 1.00 26.11 104 ARG A C 1
ATOM 618 O O . ARG A 1 108 ? 18.374 61.097 2.260 1.00 29.48 104 ARG A O 1
ATOM 626 N N . ASN A 1 109 ? 20.199 60.466 3.414 1.00 24.62 105 ASN A N 1
ATOM 627 C CA . ASN A 1 109 ? 20.440 61.809 3.978 1.00 28.35 105 ASN A CA 1
ATOM 628 C C . ASN A 1 109 ? 21.753 62.489 3.591 1.00 26.12 105 ASN A C 1
ATOM 629 O O . ASN A 1 109 ? 21.927 63.680 3.866 1.00 23.25 105 ASN A O 1
ATOM 634 N N . ASN A 1 110 ? 22.666 61.742 2.970 1.00 22.46 106 ASN A N 1
ATOM 635 C CA . ASN A 1 110 ? 24.009 62.255 2.649 1.00 26.87 106 ASN A CA 1
ATOM 636 C C . ASN A 1 110 ? 24.018 63.307 1.531 1.00 24.58 106 ASN A C 1
ATOM 637 O O . ASN A 1 110 ? 23.742 63.004 0.365 1.00 25.78 106 ASN A O 1
ATOM 642 N N . ALA A 1 111 ? 24.366 64.533 1.914 1.00 19.92 107 ALA A N 1
ATOM 643 C CA . ALA A 1 111 ? 24.365 65.693 1.017 1.00 21.94 107 ALA A CA 1
ATOM 644 C C . ALA A 1 111 ? 25.178 65.479 -0.263 1.00 24.11 107 ALA A C 1
ATOM 645 O O . ALA A 1 111 ? 24.731 65.840 -1.355 1.00 25.10 107 ALA A O 1
ATOM 647 N N . ALA A 1 112 ? 26.371 64.900 -0.137 1.00 24.27 108 ALA A N 1
ATOM 648 C CA . ALA A 1 112 ? 27.199 64.656 -1.323 1.00 20.30 108 ALA A CA 1
ATOM 649 C C . ALA A 1 112 ? 26.519 63.672 -2.251 1.00 20.05 108 ALA A C 1
ATOM 650 O O . ALA A 1 112 ? 26.458 63.896 -3.458 1.00 22.05 108 ALA A O 1
ATOM 652 N N . TYR A 1 113 ? 25.972 62.599 -1.680 1.00 21.15 109 TYR A N 1
ATOM 653 C CA . TYR A 1 113 ? 25.271 61.591 -2.462 1.00 17.22 109 TYR A CA 1
ATOM 654 C C . TYR A 1 113 ? 24.066 62.177 -3.226 1.00 18.60 109 TYR A C 1
ATOM 655 O O . TYR A 1 113 ? 23.881 61.934 -4.433 1.00 17.39 109 TYR A O 1
ATOM 664 N N . LEU A 1 114 ? 23.274 62.968 -2.516 1.00 20.05 110 LEU A N 1
ATOM 665 C CA . LEU A 1 114 ? 22.030 63.536 -3.038 1.00 20.58 110 LEU A CA 1
ATOM 666 C C . LEU A 1 114 ? 22.281 64.637 -4.072 1.00 23.61 110 LEU A C 1
ATOM 667 O O . LEU A 1 114 ? 21.349 65.091 -4.732 1.00 19.52 110 LEU A O 1
ATOM 672 N N . LYS A 1 115 ? 23.548 65.044 -4.207 1.00 23.03 111 LYS A N 1
ATOM 673 C CA . LYS A 1 115 ? 23.974 65.998 -5.228 1.00 24.28 111 LYS A CA 1
ATOM 674 C C . LYS A 1 115 ? 24.335 65.263 -6.512 1.00 23.02 111 LYS A C 1
ATOM 675 O O . LYS A 1 115 ? 24.544 65.874 -7.557 1.00 19.72 111 LYS A O 1
ATOM 681 N N . GLN A 1 116 ? 24.421 63.940 -6.427 1.00 20.28 112 GLN A N 1
ATOM 682 C CA . GLN A 1 116 ? 24.711 63.138 -7.601 1.00 15.30 112 GLN A CA 1
ATOM 683 C C . GLN A 1 116 ? 23.483 62.986 -8.488 1.00 15.31 112 GLN A C 1
ATOM 684 O O . GLN A 1 116 ? 22.342 63.185 -8.040 1.00 17.37 112 GLN A O 1
ATOM 690 N N . SER A 1 117 ? 23.745 62.633 -9.745 1.00 16.57 113 SER A N 1
ATOM 691 C CA . SER A 1 117 ? 22.733 62.531 -10.807 1.00 20.40 113 SER A CA 1
ATOM 692 C C . SER A 1 117 ? 21.814 61.328 -10.652 1.00 25.29 113 SER A C 1
ATOM 693 O O . SER A 1 117 ? 22.129 60.381 -9.925 1.00 24.54 113 SER A O 1
ATOM 696 N N . PHE A 1 118 ? 20.676 61.367 -11.346 1.00 22.98 114 PHE A N 1
ATOM 697 C CA . PHE A 1 118 ? 19.792 60.217 -11.424 1.00 24.48 114 PHE A CA 1
ATOM 698 C C . PHE A 1 118 ? 20.515 58.961 -11.923 1.00 26.44 114 PHE A C 1
ATOM 699 O O . PHE A 1 118 ? 20.335 57.890 -11.351 1.00 23.47 114 PHE A O 1
ATOM 707 N N . ASN A 1 119 ? 21.315 59.101 -12.985 1.00 25.62 115 ASN A N 1
ATOM 708 C CA . ASN A 1 119 ? 22.108 57.995 -13.539 1.00 27.71 115 ASN A CA 1
ATOM 709 C C . ASN A 1 119 ? 23.081 57.387 -12.521 1.00 27.67 115 ASN A C 1
ATOM 710 O O . ASN A 1 119 ? 23.163 56.159 -12.377 1.00 28.45 115 ASN A O 1
ATOM 715 N N . PHE A 1 120 ? 23.806 58.255 -11.816 1.00 26.18 116 PHE A N 1
ATOM 716 C CA . PHE A 1 120 ? 24.733 57.856 -10.753 1.00 23.95 116 PHE A CA 1
ATOM 717 C C . PHE A 1 120 ? 24.009 57.049 -9.660 1.00 23.83 116 PHE A C 1
ATOM 718 O O . PHE A 1 120 ? 24.371 55.904 -9.381 1.00 20.84 116 PHE A O 1
ATOM 726 N N . GLN A 1 121 ? 22.989 57.648 -9.051 1.00 22.38 117 GLN A N 1
ATOM 727 C CA . GLN A 1 121 ? 22.211 56.989 -7.990 1.00 21.26 117 GLN A CA 1
ATOM 728 C C . GLN A 1 121 ? 21.566 55.668 -8.414 1.00 24.36 117 GLN A C 1
ATOM 729 O O . GLN A 1 121 ? 21.499 54.719 -7.618 1.00 23.14 117 GLN A O 1
ATOM 735 N N . GLN A 1 122 ? 21.099 55.608 -9.658 1.00 20.18 118 GLN A N 1
ATOM 736 C CA . GLN A 1 122 ? 20.569 54.381 -10.243 1.00 24.56 118 GLN A CA 1
ATOM 737 C C . GLN A 1 122 ? 21.577 53.234 -10.145 1.00 24.57 118 GLN A C 1
ATOM 738 O O . GLN A 1 122 ? 21.238 52.127 -9.714 1.00 22.25 118 GLN A O 1
ATOM 744 N N . SER A 1 123 ? 22.817 53.516 -10.547 1.00 25.75 119 SER A N 1
ATOM 745 C CA . SER A 1 123 ? 23.894 52.528 -10.572 1.00 24.54 119 SER A CA 1
ATOM 746 C C . SER A 1 123 ? 24.301 52.111 -9.167 1.00 26.75 119 SER A C 1
ATOM 747 O O . SER A 1 123 ? 24.515 50.930 -8.906 1.00 26.17 119 SER A O 1
ATOM 750 N N . ILE A 1 124 ? 24.410 53.083 -8.267 1.00 23.95 120 ILE A N 1
ATOM 751 C CA . ILE A 1 124 ? 24.605 52.797 -6.850 1.00 24.05 120 ILE A CA 1
ATOM 752 C C . ILE A 1 124 ? 23.509 51.888 -6.288 1.00 23.36 120 ILE A C 1
ATOM 753 O O . ILE A 1 124 ? 23.814 50.851 -5.708 1.00 22.96 120 ILE A O 1
ATOM 758 N N . SER A 1 125 ? 22.245 52.267 -6.482 1.00 21.40 121 SER A N 1
ATOM 759 C CA . SER A 1 125 ? 21.114 51.495 -5.949 1.00 24.09 121 SER A CA 1
ATOM 760 C C . SER A 1 125 ? 21.117 50.046 -6.398 1.00 26.42 121 SER A C 1
ATOM 761 O O . SER A 1 125 ? 20.963 49.134 -5.560 1.00 22.19 121 SER A O 1
ATOM 764 N N . THR A 1 126 ? 21.283 49.843 -7.711 1.00 26.66 122 THR A N 1
ATOM 765 C CA . THR A 1 126 ? 21.331 48.505 -8.303 1.00 25.36 122 THR A CA 1
ATOM 766 C C . THR A 1 126 ? 22.385 47.659 -7.592 1.00 26.38 122 THR A C 1
ATOM 767 O O . THR A 1 126 ? 22.105 46.538 -7.182 1.00 24.00 122 THR A O 1
ATOM 771 N N . TYR A 1 127 ? 23.572 48.224 -7.413 1.00 27.04 123 TYR A N 1
ATOM 772 C CA . TYR A 1 127 ? 24.697 47.512 -6.828 1.00 27.35 123 TYR A CA 1
ATOM 773 C C . TYR A 1 127 ? 24.475 47.200 -5.344 1.00 28.21 123 TYR A C 1
ATOM 774 O O . TYR A 1 127 ? 24.746 46.077 -4.898 1.00 25.57 123 TYR A O 1
ATOM 783 N N . VAL A 1 128 ? 23.974 48.183 -4.594 1.00 25.15 124 VAL A N 1
ATOM 784 C CA . VAL A 1 128 ? 23.667 47.987 -3.175 1.00 23.26 124 VAL A CA 1
ATOM 785 C C . VAL A 1 128 ? 22.533 46.959 -2.975 1.00 23.92 124 VAL A C 1
ATOM 786 O O . VAL A 1 128 ? 22.615 46.134 -2.061 1.00 25.86 124 VAL A O 1
ATOM 790 N N . ASP A 1 129 ? 21.503 46.989 -3.831 1.00 24.53 125 ASP A N 1
ATOM 791 C CA . ASP A 1 129 ? 20.476 45.921 -3.861 1.00 24.54 125 ASP A CA 1
ATOM 792 C C . ASP A 1 129 ? 21.096 44.519 -3.941 1.00 25.58 125 ASP A C 1
ATOM 793 O O . ASP A 1 129 ? 20.718 43.618 -3.172 1.00 23.83 125 ASP A O 1
ATOM 798 N N . THR A 1 130 ? 22.035 44.325 -4.872 1.00 22.92 126 THR A N 1
ATOM 799 C CA . THR A 1 130 ? 22.720 43.025 -4.996 1.00 22.43 126 THR A CA 1
ATOM 800 C C . THR A 1 130 ? 23.496 42.633 -3.737 1.00 22.79 126 THR A C 1
ATOM 801 O O . THR A 1 130 ? 23.613 41.448 -3.442 1.00 20.91 126 THR A O 1
ATOM 805 N N . LEU A 1 131 ? 24.004 43.620 -2.997 1.00 21.74 127 LEU A N 1
ATOM 806 C CA . LEU A 1 131 ? 24.714 43.363 -1.739 1.00 23.00 127 LEU A CA 1
ATOM 807 C C . LEU A 1 131 ? 23.791 42.850 -0.631 1.00 23.98 127 LEU A C 1
ATOM 808 O O . LEU A 1 131 ? 24.206 42.004 0.174 1.00 20.12 127 LEU A O 1
ATOM 813 N N . HIS A 1 132 ? 22.568 43.379 -0.573 1.00 21.84 128 HIS A N 1
ATOM 814 C CA . HIS A 1 132 ? 21.526 42.832 0.301 1.00 22.17 128 HIS A CA 1
ATOM 815 C C . HIS A 1 132 ? 21.294 41.375 -0.061 1.00 22.69 128 HIS A C 1
ATOM 816 O O . HIS A 1 132 ? 21.262 40.517 0.815 1.00 26.34 128 HIS A O 1
ATOM 823 N N . LEU A 1 133 ? 21.134 41.103 -1.354 1.00 21.56 129 LEU A N 1
ATOM 824 C CA . LEU A 1 133 ? 20.864 39.744 -1.817 1.00 24.26 129 LEU A CA 1
ATOM 825 C C . LEU A 1 133 ? 22.014 38.751 -1.599 1.00 25.31 129 LEU A C 1
ATOM 826 O O . LEU A 1 133 ? 21.776 37.620 -1.159 1.00 24.24 129 LEU A O 1
ATOM 831 N N . GLU A 1 134 ? 23.240 39.166 -1.908 1.00 23.67 130 GLU A N 1
ATOM 832 C CA . GLU A 1 134 ? 24.401 38.298 -1.746 1.00 27.24 130 GLU A CA 1
ATOM 833 C C . GLU A 1 134 ? 24.668 37.968 -0.280 1.00 27.68 130 GLU A C 1
ATOM 834 O O . GLU A 1 134 ? 25.111 36.861 0.028 1.00 25.76 130 GLU A O 1
ATOM 840 N N . LEU A 1 135 ? 24.409 38.930 0.610 1.00 23.97 131 LEU A N 1
ATOM 841 C CA . LEU A 1 135 ? 24.555 38.717 2.049 1.00 23.79 131 LEU A CA 1
ATOM 842 C C . LEU A 1 135 ? 23.600 37.627 2.539 1.00 23.89 131 LEU A C 1
ATOM 843 O O . LEU A 1 135 ? 24.046 36.652 3.152 1.00 23.42 131 LEU A O 1
ATOM 848 N N . VAL A 1 136 ? 22.306 37.778 2.267 1.00 23.39 132 VAL A N 1
ATOM 849 C CA . VAL A 1 136 ? 21.330 36.782 2.732 1.00 21.68 132 VAL A CA 1
ATOM 850 C C . VAL A 1 136 ? 21.467 35.435 2.007 1.00 23.16 132 VAL A C 1
ATOM 851 O O . VAL A 1 136 ? 21.263 34.378 2.617 1.00 21.92 132 VAL A O 1
ATOM 855 N N . SER A 1 137 ? 21.863 35.471 0.736 1.00 18.05 133 SER A N 1
ATOM 856 C CA . SER A 1 137 ? 22.138 34.251 -0.005 1.00 21.79 133 SER A CA 1
ATOM 857 C C . SER A 1 137 ? 23.286 33.492 0.624 1.00 21.39 133 SER A C 1
ATOM 858 O O . SER A 1 137 ? 23.256 32.261 0.672 1.00 22.80 133 SER A O 1
ATOM 861 N N . THR A 1 138 ? 24.281 34.228 1.118 1.00 21.18 134 THR A N 1
ATOM 862 C CA . THR A 1 138 ? 25.441 33.628 1.782 1.00 24.98 134 THR A CA 1
ATOM 863 C C . THR A 1 138 ? 25.056 32.929 3.088 1.00 24.58 134 THR A C 1
ATOM 864 O O . THR A 1 138 ? 25.507 31.811 3.339 1.00 20.70 134 THR A O 1
ATOM 868 N N . LEU A 1 139 ? 24.219 33.582 3.897 1.00 19.65 135 LEU A N 1
ATOM 869 C CA . LEU A 1 139 ? 23.713 32.973 5.140 1.00 22.94 135 LEU A CA 1
ATOM 870 C C . LEU A 1 139 ? 22.976 31.667 4.878 1.00 21.76 135 LEU A C 1
ATOM 871 O O . LEU A 1 139 ? 23.152 30.680 5.607 1.00 20.41 135 LEU A O 1
ATOM 876 N N . TYR A 1 140 ? 22.147 31.661 3.841 1.00 22.06 136 TYR A N 1
ATOM 877 C CA . TYR A 1 140 ? 21.433 30.464 3.446 1.00 22.58 136 TYR A CA 1
ATOM 878 C C . TYR A 1 140 ? 22.396 29.331 3.070 1.00 23.02 136 TYR A C 1
ATOM 879 O O . TYR A 1 140 ? 22.206 28.194 3.498 1.00 18.60 136 TYR A O 1
ATOM 888 N N . LYS A 1 141 ? 23.422 29.642 2.281 1.00 21.53 137 LYS A N 1
ATOM 889 C CA . LYS A 1 141 ? 24.435 28.641 1.893 1.00 22.70 137 LYS A CA 1
ATOM 890 C C . LYS A 1 141 ? 25.173 28.050 3.098 1.00 20.66 137 LYS A C 1
ATOM 891 O O . LYS A 1 141 ? 25.305 26.828 3.209 1.00 22.24 137 LYS A O 1
ATOM 897 N N . ILE A 1 142 ? 25.626 28.919 4.000 1.00 19.10 138 ILE A N 1
ATOM 898 C CA . ILE A 1 142 ? 26.316 28.495 5.216 1.00 20.42 138 ILE A CA 1
ATOM 899 C C . ILE A 1 142 ? 25.435 27.546 6.031 1.00 23.20 138 ILE A C 1
ATOM 900 O O . ILE A 1 142 ? 25.896 26.494 6.481 1.00 18.47 138 ILE A O 1
ATOM 905 N N . LEU A 1 143 ? 24.163 27.904 6.174 1.00 20.77 139 LEU A N 1
ATOM 906 C CA . LEU A 1 143 ? 23.190 27.048 6.861 1.00 21.74 139 LEU A CA 1
ATOM 907 C C . LEU A 1 143 ? 22.914 25.733 6.159 1.00 21.73 139 LEU A C 1
ATOM 908 O O . LEU A 1 143 ? 22.869 24.688 6.813 1.00 18.55 139 LEU A O 1
ATOM 913 N N . THR A 1 144 ? 22.731 25.787 4.840 1.00 18.22 140 THR A N 1
ATOM 914 C CA . THR A 1 144 ? 22.290 24.631 4.060 1.00 23.10 140 THR A CA 1
ATOM 915 C C . THR A 1 144 ? 23.429 23.665 3.759 1.00 22.50 140 THR A C 1
ATOM 916 O O . THR A 1 144 ? 23.216 22.455 3.705 1.00 21.46 140 THR A O 1
ATOM 920 N N . ASN A 1 145 ? 24.625 24.212 3.554 1.00 24.76 141 ASN A N 1
ATOM 921 C CA . ASN A 1 145 ? 25.764 23.453 3.048 1.00 25.63 141 ASN A CA 1
ATOM 922 C C . ASN A 1 145 ? 26.895 23.328 4.061 1.00 25.78 141 ASN A C 1
ATOM 923 O O . ASN A 1 145 ? 27.932 22.716 3.774 1.00 27.58 141 ASN A O 1
ATOM 928 N N . GLY A 1 146 ? 26.690 23.907 5.243 1.00 23.76 142 GLY A N 1
ATOM 929 C CA . GLY A 1 146 ? 27.712 23.971 6.280 1.00 22.67 142 GLY A CA 1
ATOM 930 C C . GLY A 1 146 ? 27.224 23.393 7.599 1.00 26.52 142 GLY A C 1
ATOM 931 O O . GLY A 1 146 ? 27.532 22.234 7.919 1.00 23.50 142 GLY A O 1
ATOM 932 N N . PHE A 1 147 ? 26.449 24.177 8.354 1.00 22.04 143 PHE A N 1
ATOM 933 C CA . PHE A 1 147 ? 25.974 23.748 9.682 1.00 21.91 143 PHE A CA 1
ATOM 934 C C . PHE A 1 147 ? 25.043 22.536 9.674 1.00 24.96 143 PHE A C 1
ATOM 935 O O . PHE A 1 147 ? 25.166 21.645 10.527 1.00 28.58 143 PHE A O 1
ATOM 943 N N . TRP A 1 148 ? 24.096 22.525 8.739 1.00 22.70 144 TRP A N 1
ATOM 944 C CA . TRP A 1 148 ? 23.144 21.435 8.598 1.00 23.65 144 TRP A CA 1
ATOM 945 C C . TRP A 1 148 ? 23.463 20.637 7.350 1.00 23.69 144 TRP A C 1
ATOM 946 O O . TRP A 1 148 ? 23.861 21.201 6.329 1.00 24.30 144 TRP A O 1
ATOM 957 N N . LYS A 1 149 ? 23.296 19.324 7.452 1.00 20.97 145 LYS A N 1
ATOM 958 C CA . LYS A 1 149 ? 23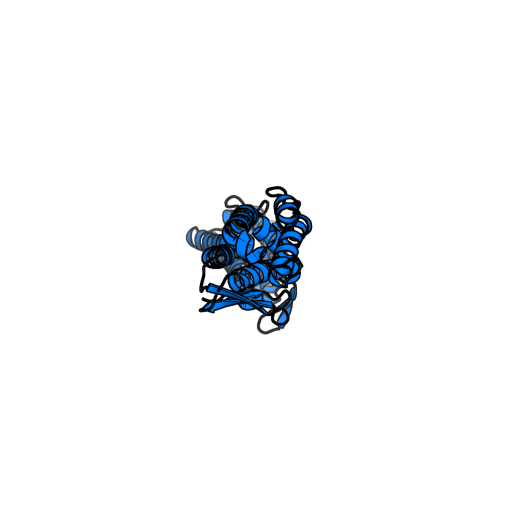.193 18.464 6.293 1.00 25.06 145 LYS A CA 1
ATOM 959 C C . LYS A 1 149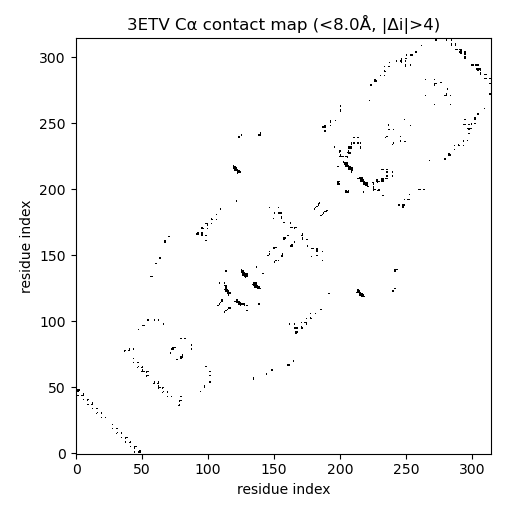 ? 21.927 17.622 6.435 1.00 26.19 145 LYS A C 1
ATOM 960 O O . LYS A 1 149 ? 21.896 16.644 7.190 1.00 28.45 145 LYS A O 1
ATOM 966 N N . ILE A 1 150 ? 20.877 18.027 5.727 1.00 23.88 146 ILE A N 1
ATOM 967 C CA . ILE A 1 150 ? 19.612 17.292 5.737 1.00 23.80 146 ILE A CA 1
ATOM 968 C C . ILE A 1 150 ? 19.406 16.578 4.411 1.00 28.76 146 ILE A C 1
ATOM 969 O O . ILE A 1 150 ? 19.546 17.183 3.345 1.00 22.80 146 ILE A O 1
ATOM 974 N N . THR A 1 151 ? 19.113 15.279 4.490 1.00 27.41 147 THR A N 1
ATOM 975 C CA . THR A 1 151 ? 18.825 14.463 3.308 1.00 29.65 147 THR A CA 1
ATOM 976 C C . THR A 1 151 ? 17.424 13.841 3.401 1.00 28.76 147 THR A C 1
ATOM 977 O O . THR A 1 151 ? 16.622 14.221 4.267 1.00 32.60 147 THR A O 1
ATOM 981 N N . GLU A 1 152 ? 17.120 12.907 2.502 1.00 29.33 148 GLU A N 1
ATOM 982 C CA . GLU A 1 152 ? 15.844 12.191 2.526 1.00 32.84 148 GLU A CA 1
ATOM 983 C C . GLU A 1 152 ? 15.649 11.445 3.855 1.00 31.79 148 GLU A C 1
ATOM 984 O O . GLU A 1 152 ? 14.540 11.398 4.396 1.00 30.78 148 GLU A O 1
ATOM 990 N N . ASN A 1 153 ? 16.749 10.906 4.377 1.00 33.56 149 ASN A N 1
ATOM 991 C CA . ASN A 1 153 ? 16.733 9.920 5.463 1.00 32.78 149 ASN A CA 1
ATOM 992 C C . ASN A 1 153 ? 17.573 10.292 6.695 1.00 30.55 149 ASN A C 1
ATOM 993 O O . ASN A 1 153 ? 17.798 9.432 7.557 1.00 27.10 149 ASN A O 1
ATOM 998 N N . SER A 1 154 ? 18.060 11.534 6.773 1.00 25.36 150 SER A N 1
ATOM 999 C CA . SER A 1 154 ? 18.975 11.916 7.849 1.00 24.04 150 SER A CA 1
ATOM 1000 C C . SER A 1 154 ? 19.121 13.402 8.104 1.00 25.55 150 SER A C 1
ATOM 1001 O O . SER A 1 154 ? 18.965 14.238 7.204 1.00 24.61 150 SER A O 1
ATOM 1004 N N . ILE A 1 155 ? 19.430 13.715 9.353 1.00 21.67 151 ILE A N 1
ATOM 1005 C CA . ILE A 1 155 ? 19.653 15.079 9.783 1.00 20.54 151 ILE A CA 1
ATOM 1006 C C . ILE A 1 155 ? 20.988 15.122 10.526 1.00 20.95 151 ILE A C 1
ATOM 1007 O O . ILE A 1 155 ? 21.156 14.486 11.571 1.00 21.17 151 ILE A O 1
ATOM 1012 N N . GLN A 1 156 ? 21.938 15.860 9.977 1.00 20.41 152 GLN A N 1
ATOM 1013 C CA . GLN A 1 156 ? 23.200 16.081 10.667 1.00 21.14 152 GLN A CA 1
ATOM 1014 C C . GLN A 1 156 ? 23.340 17.561 11.017 1.00 20.28 152 GLN A C 1
ATOM 1015 O O . GLN A 1 156 ? 23.011 18.443 10.214 1.00 21.79 152 GLN A O 1
ATOM 1021 N N . PHE A 1 157 ? 23.790 17.823 12.231 1.00 17.66 153 PHE A N 1
ATOM 1022 C CA . PHE A 1 157 ? 24.139 19.171 12.653 1.00 21.69 153 PHE A CA 1
ATOM 1023 C C . PHE A 1 157 ? 25.611 19.214 13.061 1.00 23.67 153 PHE A C 1
ATOM 1024 O O . PHE A 1 157 ? 26.109 18.279 13.698 1.00 19.02 153 PHE A O 1
ATOM 1032 N N . THR A 1 158 ? 26.302 20.282 12.659 1.00 21.38 154 THR A N 1
ATOM 1033 C CA . THR A 1 158 ? 27.696 20.511 13.028 1.00 21.35 154 THR A CA 1
ATOM 1034 C C . THR A 1 158 ? 27.792 21.960 13.509 1.00 24.27 154 THR A C 1
ATOM 1035 O O . THR A 1 158 ? 27.422 22.896 12.771 1.00 22.65 154 THR A O 1
ATOM 1039 N N . PRO A 1 159 ? 28.260 22.152 14.758 1.00 25.02 155 PRO A N 1
ATOM 1040 C CA . PRO A 1 159 ? 28.206 23.449 15.413 1.00 24.16 155 PRO A CA 1
ATOM 1041 C C . PRO A 1 159 ? 29.304 24.434 14.989 1.00 25.12 155 PRO A C 1
ATOM 1042 O O . PRO A 1 159 ? 29.247 25.605 15.367 1.00 23.99 155 PRO A O 1
ATOM 1046 N N . THR A 1 160 ? 30.294 23.956 14.240 1.00 25.66 156 THR A N 1
ATOM 1047 C CA . THR A 1 160 ? 31.309 24.840 13.637 1.00 24.43 156 THR A CA 1
ATOM 1048 C C . THR A 1 160 ? 31.539 24.461 12.184 1.00 25.91 156 THR A C 1
ATOM 1049 O O . THR A 1 160 ? 31.305 23.307 11.773 1.00 22.62 156 THR A O 1
ATOM 1053 N N . VAL A 1 161 ? 31.992 25.444 11.408 1.00 25.02 157 VAL A N 1
ATOM 1054 C CA . VAL A 1 161 ? 32.285 25.257 9.999 1.00 26.40 157 VAL A CA 1
ATOM 1055 C C . VAL A 1 161 ? 33.569 26.029 9.667 1.00 26.80 157 VAL A C 1
ATOM 1056 O O . VAL A 1 161 ? 33.900 27.004 10.330 1.00 26.60 157 VAL A O 1
ATOM 1060 N N . GLU A 1 162 ? 34.315 25.547 8.679 1.00 29.80 158 GLU A N 1
ATOM 1061 C CA . GLU A 1 162 ? 35.407 26.319 8.101 1.00 27.63 158 GLU A CA 1
ATOM 1062 C C . GLU A 1 162 ? 34.957 26.657 6.686 1.00 25.17 158 GLU A C 1
ATOM 1063 O O . GLU A 1 162 ? 34.975 25.805 5.795 1.00 24.79 158 GLU A O 1
ATOM 1069 N N . TRP A 1 163 ? 34.519 27.899 6.492 1.00 26.95 159 TRP A N 1
ATOM 1070 C CA . TRP A 1 163 ? 33.699 28.246 5.322 1.00 25.42 159 TRP A CA 1
ATOM 1071 C C . TRP A 1 163 ? 34.446 28.914 4.172 1.00 25.09 159 TRP A C 1
ATOM 1072 O O . TRP A 1 163 ? 35.287 29.771 4.395 1.00 24.49 159 TRP A O 1
ATOM 1083 N N . GLY A 1 164 ? 34.099 28.524 2.945 1.00 29.14 160 GLY A N 1
ATOM 1084 C CA . GLY A 1 164 ? 34.569 29.194 1.736 1.00 32.03 160 GLY A CA 1
ATOM 1085 C C . GLY 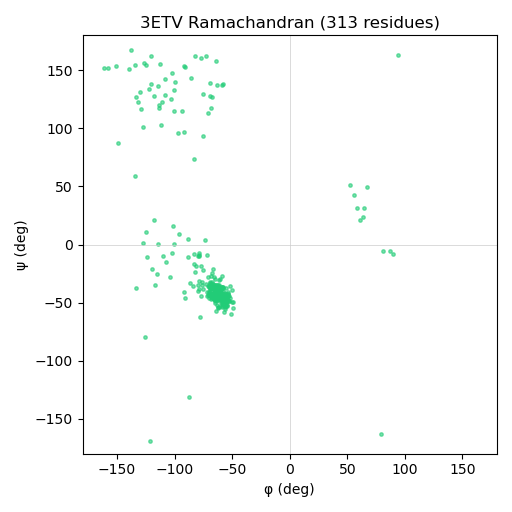A 1 164 ? 35.979 28.823 1.312 1.00 34.98 160 GLY A C 1
ATOM 1086 O O . GLY A 1 164 ? 36.533 27.822 1.769 1.00 38.60 160 GLY A O 1
ATOM 1087 N N . LYS A 1 165 ? 36.556 29.650 0.440 1.00 37.89 161 LYS A N 1
ATOM 1088 C CA . LYS A 1 165 ? 37.896 29.423 -0.123 1.00 39.16 161 LYS A CA 1
ATOM 1089 C C . LYS A 1 165 ? 38.988 29.639 0.917 1.00 37.08 161 LYS A C 1
ATOM 1090 O O . LYS A 1 165 ? 40.068 29.041 0.843 1.00 38.48 161 LYS A O 1
ATOM 1096 N N . ASP A 1 166 ? 38.697 30.501 1.885 1.00 34.33 162 ASP A N 1
ATOM 1097 C CA . ASP A 1 166 ? 39.659 30.872 2.909 1.00 30.56 162 ASP A CA 1
ATOM 1098 C C . ASP A 1 166 ? 39.431 30.144 4.243 1.00 27.02 162 ASP A C 1
ATOM 1099 O O . ASP A 1 166 ? 40.183 30.332 5.199 1.00 23.33 162 ASP A O 1
ATOM 1104 N N . LYS A 1 167 ? 38.413 29.284 4.282 1.00 28.46 163 LYS A N 1
ATOM 1105 C CA . LYS A 1 167 ? 38.127 28.443 5.460 1.00 30.72 163 LYS A CA 1
ATOM 1106 C C . LYS A 1 167 ? 38.033 29.257 6.758 1.00 32.12 163 LYS A C 1
ATOM 1107 O O . LYS A 1 167 ? 38.697 28.952 7.765 1.00 31.56 163 LYS A O 1
ATOM 1113 N N . VAL A 1 168 ? 37.221 30.310 6.711 1.00 25.14 164 VAL A N 1
ATOM 1114 C CA . VAL A 1 168 ? 36.968 31.148 7.878 1.00 25.75 164 VAL A CA 1
ATOM 1115 C C . VAL A 1 168 ? 36.146 30.330 8.871 1.00 25.38 164 VAL A C 1
ATOM 1116 O O . VAL A 1 168 ? 35.089 29.776 8.517 1.00 23.54 164 VAL A O 1
ATOM 1120 N N . HIS A 1 169 ? 36.642 30.276 10.104 1.00 27.22 165 HIS A N 1
ATOM 1121 C CA . HIS A 1 169 ? 35.966 29.612 11.215 1.00 24.63 165 HIS A CA 1
ATOM 1122 C C . HIS A 1 169 ? 34.683 30.332 11.613 1.00 25.49 165 HIS A C 1
ATOM 1123 O O . HIS A 1 169 ? 34.684 31.546 11.880 1.00 22.76 165 HIS A O 1
ATOM 1130 N N . ILE A 1 170 ? 33.581 29.582 11.652 1.00 25.35 166 ILE A N 1
ATOM 1131 C CA . ILE A 1 170 ? 32.314 30.135 12.131 1.00 25.56 166 ILE A CA 1
ATOM 1132 C C . ILE A 1 170 ? 31.696 29.201 13.167 1.00 23.44 166 ILE A C 1
ATOM 1133 O O . ILE A 1 170 ? 31.615 27.987 12.958 1.00 21.31 166 ILE A O 1
ATOM 1138 N N . GLU A 1 171 ? 31.289 29.779 14.286 1.00 24.00 167 GLU A N 1
ATOM 1139 C CA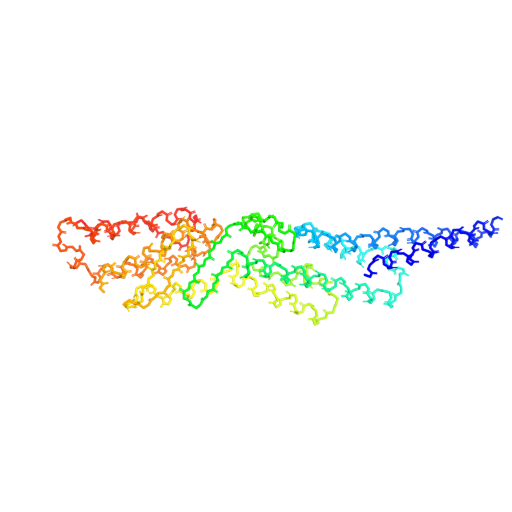 . GLU A 1 171 ? 30.590 29.035 15.327 1.00 28.56 167 GLU A CA 1
ATOM 1140 C C . GLU A 1 171 ? 29.101 29.307 15.219 1.00 27.00 167 GLU A C 1
ATOM 1141 O O . GLU A 1 171 ? 28.686 30.456 15.082 1.00 28.05 167 GLU A O 1
ATOM 1147 N N . TYR A 1 172 ? 28.305 28.241 15.265 1.00 28.10 168 TYR A N 1
ATOM 1148 C CA . TYR A 1 172 ? 26.856 28.329 15.043 1.00 25.93 168 TYR A CA 1
ATOM 1149 C C . TYR A 1 172 ? 26.108 29.252 16.029 1.00 25.53 168 TYR A C 1
ATOM 1150 O O . TYR A 1 172 ? 25.324 30.112 15.605 1.00 21.43 168 TYR A O 1
ATOM 1159 N N . ASP A 1 173 ? 26.337 29.061 17.329 1.00 25.01 169 ASP A N 1
ATOM 1160 C CA . ASP A 1 173 ? 25.676 29.862 18.365 1.00 30.10 169 ASP A CA 1
ATOM 1161 C C . ASP A 1 173 ? 25.784 31.367 18.079 1.00 30.85 169 ASP A C 1
ATOM 1162 O O . ASP A 1 173 ? 24.768 32.063 18.036 1.00 30.53 169 ASP A O 1
ATOM 1167 N N . THR A 1 174 ? 27.018 31.843 17.891 1.00 30.68 170 THR A N 1
ATOM 1168 C CA . THR A 1 174 ? 27.316 33.245 17.562 1.00 31.01 170 THR A CA 1
ATOM 1169 C C . THR A 1 174 ? 26.597 33.671 16.286 1.00 30.78 170 THR A C 1
ATOM 1170 O O . THR A 1 174 ? 25.955 34.718 16.243 1.00 34.51 170 THR A O 1
ATOM 1174 N N . PHE A 1 175 ? 26.725 32.837 15.257 1.00 29.31 171 PHE A N 1
ATOM 1175 C CA . PHE A 1 175 ? 26.173 33.071 13.925 1.00 26.10 171 PHE A CA 1
ATOM 1176 C C . PHE A 1 175 ? 24.661 33.245 13.974 1.00 25.51 171 PHE A C 1
ATOM 1177 O O . PHE A 1 175 ? 24.141 34.258 13.513 1.00 22.54 171 PHE A O 1
ATOM 1185 N N . MET A 1 176 ? 23.962 32.281 14.568 1.00 24.60 172 MET A N 1
ATOM 1186 C CA . MET A 1 176 ? 22.505 32.311 14.606 1.00 26.64 172 MET A CA 1
ATOM 1187 C C . MET A 1 176 ? 21.943 33.308 15.608 1.00 25.66 172 MET A C 1
ATOM 1188 O O . MET A 1 176 ? 20.800 33.727 15.468 1.00 27.09 172 MET A O 1
ATOM 1193 N N . ASP A 1 177 ? 22.742 33.687 16.601 1.00 26.25 173 ASP A N 1
ATOM 1194 C CA . ASP A 1 177 ? 22.358 34.752 17.522 1.00 26.62 173 ASP A CA 1
ATOM 1195 C C . ASP A 1 177 ? 22.180 36.058 16.738 1.00 26.63 173 ASP A C 1
ATOM 1196 O O . ASP A 1 177 ? 21.125 36.694 16.827 1.00 28.07 173 ASP A O 1
ATOM 1201 N N . PHE A 1 178 ? 23.195 36.454 15.967 1.00 27.29 174 PHE A N 1
ATOM 1202 C CA . PHE A 1 178 ? 23.095 37.696 15.185 1.00 23.58 174 PHE A CA 1
ATOM 1203 C C . PHE A 1 178 ? 22.086 37.593 14.030 1.00 27.50 174 PHE A C 1
ATOM 1204 O O . PHE A 1 178 ? 21.390 38.565 13.715 1.00 27.40 174 PHE A O 1
ATOM 1212 N N . VAL A 1 179 ? 21.966 36.406 13.438 1.00 22.87 175 VAL A N 1
ATOM 1213 C CA . VAL A 1 179 ? 20.986 36.193 12.363 1.00 25.20 175 VAL A CA 1
ATOM 1214 C C . VAL A 1 179 ? 19.550 36.372 12.867 1.00 26.17 175 VAL A C 1
ATOM 1215 O O . VAL A 1 179 ? 18.756 37.084 12.239 1.00 25.24 175 VAL A O 1
ATOM 1219 N N . ALA A 1 180 ? 19.233 35.753 14.007 1.00 28.92 176 ALA A N 1
ATOM 1220 C CA . ALA A 1 180 ? 17.914 35.907 14.645 1.00 26.65 176 ALA A CA 1
ATOM 1221 C C . ALA A 1 180 ? 17.675 37.349 15.091 1.00 27.00 176 ALA A C 1
ATOM 1222 O O . ALA A 1 180 ? 16.588 37.897 14.891 1.00 26.95 176 ALA A O 1
ATOM 1224 N N . GLN A 1 181 ? 18.705 37.963 15.664 1.00 27.66 177 GLN A N 1
ATOM 1225 C CA . GLN A 1 181 ? 18.653 39.360 16.103 1.00 34.34 177 GLN A CA 1
ATOM 1226 C C . GLN A 1 181 ? 18.419 40.330 14.932 1.00 33.27 177 GLN A C 1
ATOM 1227 O O . GLN A 1 181 ? 17.490 41.139 14.960 1.00 30.09 177 GLN A O 1
ATOM 1233 N N . GLN A 1 182 ? 19.270 40.234 13.912 1.00 32.19 178 GLN A N 1
ATOM 1234 C CA . GLN A 1 182 ? 19.238 41.163 12.782 1.00 31.57 178 GLN A CA 1
ATOM 1235 C C . GLN A 1 182 ? 18.025 40.949 11.872 1.00 28.81 178 GLN A C 1
ATOM 1236 O O . GLN A 1 182 ? 17.375 41.915 11.481 1.00 34.11 178 GLN A O 1
ATOM 1242 N N . TYR A 1 183 ? 17.714 39.696 11.543 1.00 25.39 179 TYR A N 1
ATOM 1243 C CA . TYR A 1 183 ? 16.692 39.410 10.528 1.00 23.69 179 TYR A CA 1
ATOM 1244 C C . TYR A 1 183 ? 15.329 38.941 11.033 1.00 24.75 179 TYR A C 1
ATOM 1245 O O . TYR A 1 183 ? 14.320 39.152 10.365 1.00 23.63 179 TYR A O 1
ATOM 1254 N N . PHE A 1 184 ? 15.296 38.296 12.194 1.00 27.13 180 PHE A N 1
ATOM 1255 C CA . PHE A 1 184 ? 14.038 37.721 12.694 1.00 28.48 180 PHE A CA 1
ATOM 1256 C C . PHE A 1 184 ? 13.795 38.022 14.175 1.00 33.27 180 PHE A C 1
ATOM 1257 O O . PHE A 1 184 ? 13.635 37.088 14.972 1.00 36.50 180 PHE A O 1
ATOM 1265 N N . PRO A 1 185 ? 13.738 39.317 14.553 1.00 35.41 181 PRO A N 1
ATOM 1266 C CA . PRO A 1 185 ? 13.561 39.594 15.979 1.00 40.19 181 PRO A CA 1
ATOM 1267 C C . PRO A 1 185 ? 12.143 39.176 16.388 1.00 42.72 181 PRO A C 1
ATOM 1268 O O . PRO A 1 185 ? 11.194 39.368 15.621 1.00 46.27 181 PRO A O 1
ATOM 1272 N N . LYS A 1 186 ? 12.003 38.566 17.561 1.00 47.80 182 LYS A N 1
ATOM 1273 C CA . LYS A 1 186 ? 10.716 37.981 17.970 1.00 50.38 182 LYS A CA 1
ATOM 1274 C C . LYS A 1 186 ? 10.232 36.870 17.008 1.00 48.18 182 LYS A C 1
ATOM 1275 O O . LYS A 1 186 ? 9.033 36.562 16.941 1.00 47.27 182 LYS A O 1
ATOM 1281 N N . GLY A 1 187 ? 11.173 36.297 16.254 1.00 44.44 183 GLY A N 1
ATOM 1282 C CA . GLY A 1 187 ? 10.957 35.033 15.540 1.00 42.47 183 GLY A CA 1
ATOM 1283 C C . GLY A 1 187 ? 10.342 35.053 14.153 1.00 39.01 183 GLY A C 1
ATOM 1284 O O . GLY A 1 187 ? 10.261 34.015 13.493 1.00 37.85 183 GLY A O 1
ATOM 1285 N N . SER A 1 188 ? 9.916 36.225 13.696 1.00 38.33 184 SER A N 1
ATOM 1286 C CA . SER A 1 188 ? 9.247 36.321 12.401 1.00 38.27 184 SER A CA 1
ATOM 1287 C C . SER A 1 188 ? 9.966 37.252 11.424 1.00 38.62 184 SER A C 1
ATOM 1288 O O . SER A 1 188 ? 10.791 38.083 11.822 1.00 35.30 184 SER A O 1
ATOM 1291 N N . LEU A 1 189 ? 9.628 37.093 10.145 1.00 40.50 185 LEU A N 1
ATOM 1292 C CA . LEU A 1 189 ? 10.159 37.915 9.063 1.00 42.82 185 LEU A CA 1
ATOM 1293 C C . LEU A 1 189 ? 9.612 39.346 9.190 1.00 44.54 185 LEU A C 1
ATOM 1294 O O . LEU A 1 189 ? 8.399 39.568 9.113 1.00 43.36 185 LEU A O 1
ATOM 1299 N N . ASP A 1 190 ? 10.510 40.305 9.398 1.00 46.60 186 ASP A N 1
ATOM 1300 C CA . ASP A 1 190 ? 10.114 41.708 9.525 1.00 48.60 186 ASP A CA 1
ATOM 1301 C C . ASP A 1 190 ? 10.152 42.405 8.159 1.00 47.07 186 ASP A C 1
ATOM 1302 O O . ASP A 1 190 ? 11.202 42.862 7.691 1.00 45.28 186 ASP A O 1
ATOM 1307 N N . ASN A 1 191 ? 8.980 42.466 7.536 1.00 45.48 187 ASN A N 1
ATOM 1308 C CA . ASN A 1 191 ? 8.805 42.987 6.188 1.00 45.58 187 ASN A CA 1
ATOM 1309 C C . ASN A 1 191 ? 8.831 44.522 6.133 1.00 44.31 187 ASN A C 1
ATOM 1310 O O . ASN A 1 191 ? 9.033 45.107 5.066 1.00 42.63 187 ASN A O 1
ATOM 1315 N N . GLN A 1 192 ? 8.621 45.160 7.284 1.00 41.82 188 GLN A N 1
ATOM 1316 C CA . GLN A 1 192 ? 8.692 46.619 7.402 1.00 42.72 188 GLN A CA 1
ATOM 1317 C C . GLN A 1 192 ? 10.022 47.085 8.015 1.00 41.85 188 GLN A C 1
ATOM 1318 O O . GLN A 1 192 ? 10.147 48.234 8.451 1.00 42.83 188 GLN A O 1
ATOM 1324 N N . ALA A 1 193 ? 11.010 46.193 8.039 1.00 37.00 189 ALA A N 1
ATOM 1325 C CA . ALA A 1 193 ? 12.341 46.519 8.554 1.00 33.75 189 ALA A CA 1
ATOM 1326 C C . ALA A 1 193 ? 13.226 47.003 7.414 1.00 32.00 189 ALA A C 1
ATOM 1327 O O . ALA A 1 193 ? 13.013 46.624 6.255 1.00 25.73 189 ALA A O 1
ATOM 1329 N N . TRP A 1 194 ? 14.226 47.817 7.751 1.00 30.24 190 TRP A N 1
ATOM 1330 C CA . TRP A 1 194 ? 15.064 48.491 6.751 1.00 26.97 190 TRP A CA 1
ATOM 1331 C C . TRP A 1 194 ? 15.652 47.545 5.705 1.00 26.91 190 TRP A C 1
ATOM 1332 O O . TRP A 1 194 ? 15.762 47.906 4.529 1.00 22.33 190 TRP A O 1
ATOM 1343 N N . PHE A 1 195 ? 16.008 46.325 6.122 1.00 24.40 191 PHE A N 1
ATOM 1344 C CA . PHE A 1 195 ? 16.764 45.422 5.247 1.00 23.94 191 PHE A CA 1
ATOM 1345 C C . PHE A 1 195 ? 15.986 45.062 3.983 1.00 23.40 191 PHE A C 1
ATOM 1346 O O . PHE A 1 195 ? 16.569 44.905 2.906 1.00 22.99 191 PHE A O 1
ATOM 1354 N N . ILE A 1 196 ? 14.667 44.933 4.126 1.00 22.50 192 ILE A N 1
ATOM 1355 C CA . ILE A 1 196 ? 13.765 44.780 2.992 1.00 23.55 192 ILE A CA 1
ATOM 1356 C C . ILE A 1 196 ? 13.244 46.148 2.498 1.00 26.52 192 ILE A C 1
ATOM 1357 O O . ILE A 1 196 ? 13.249 46.412 1.300 1.00 27.83 192 ILE A O 1
ATOM 1362 N N . LEU A 1 197 ? 12.819 47.013 3.424 1.00 30.13 193 LEU A N 1
ATOM 1363 C CA . LEU A 1 197 ? 12.135 48.275 3.065 1.00 31.49 193 LEU A CA 1
ATOM 1364 C C . LEU A 1 197 ? 13.026 49.239 2.265 1.00 30.40 193 LEU A C 1
ATOM 1365 O O . LEU A 1 197 ? 12.550 49.947 1.368 1.00 32.03 193 LEU A O 1
ATOM 1370 N N . ASP A 1 198 ? 14.316 49.246 2.587 1.00 28.59 194 ASP A N 1
ATOM 1371 C CA . ASP A 1 198 ? 15.294 50.121 1.941 1.00 27.19 194 ASP A CA 1
ATOM 1372 C C . ASP A 1 198 ? 15.756 49.638 0.560 1.00 25.80 194 ASP A C 1
ATOM 1373 O O . ASP A 1 198 ? 16.458 50.373 -0.141 1.00 25.37 194 ASP A O 1
ATOM 1378 N N . MET A 1 199 ? 15.389 48.417 0.171 1.00 24.05 195 MET A N 1
ATOM 1379 C CA . MET A 1 199 ? 15.702 47.924 -1.172 1.00 28.54 195 MET A CA 1
ATOM 1380 C C . MET A 1 199 ? 15.103 48.864 -2.224 1.00 29.78 195 MET A C 1
ATOM 1381 O O . MET A 1 199 ? 13.963 49.317 -2.083 1.00 26.34 195 MET A O 1
ATOM 1386 N N . THR A 1 200 ? 15.867 49.147 -3.274 1.00 29.15 196 THR A N 1
ATOM 1387 C CA . THR A 1 200 ? 15.409 50.099 -4.294 1.00 29.81 196 THR A CA 1
ATOM 1388 C C . THR A 1 200 ? 14.403 49.479 -5.254 1.00 24.62 196 THR A C 1
ATOM 1389 O O . THR A 1 200 ? 13.255 49.909 -5.299 1.00 28.17 196 THR A O 1
ATOM 1393 N N . SER A 1 201 ? 14.822 48.458 -5.994 1.00 28.43 197 SER A N 1
ATOM 1394 C CA . SER A 1 201 ? 13.956 47.803 -6.965 1.00 27.25 197 SER A CA 1
ATOM 1395 C C . SER A 1 201 ? 13.093 46.700 -6.355 1.00 32.09 197 SER A C 1
ATOM 1396 O O . SER A 1 201 ? 13.540 45.944 -5.477 1.00 29.54 197 SER A O 1
ATOM 1399 N N . ALA A 1 202 ? 11.862 46.611 -6.858 1.00 31.49 198 ALA A N 1
ATOM 1400 C CA . ALA A 1 202 ? 10.850 45.677 -6.375 1.00 31.10 198 ALA A CA 1
ATOM 1401 C C . ALA A 1 202 ? 11.209 44.202 -6.572 1.00 31.84 198 ALA A C 1
ATOM 1402 O O . ALA A 1 202 ? 10.925 43.391 -5.695 1.00 28.45 198 ALA A O 1
ATOM 1404 N N . ASP A 1 203 ? 11.816 43.861 -7.711 1.00 31.86 199 ASP A N 1
ATOM 1405 C CA . ASP A 1 203 ? 12.187 42.464 -8.006 1.00 37.07 199 ASP A CA 1
ATOM 1406 C C . ASP A 1 203 ? 13.326 41.934 -7.127 1.00 35.36 199 ASP A C 1
ATOM 1407 O O . ASP A 1 203 ? 13.298 40.771 -6.688 1.00 30.96 199 ASP A O 1
ATOM 1412 N N . SER A 1 204 ? 14.333 42.776 -6.905 1.00 32.36 200 SER A N 1
ATOM 1413 C CA . SER A 1 204 ? 15.440 42.444 -6.002 1.00 31.97 200 SER A CA 1
ATOM 1414 C C . SER A 1 204 ? 14.966 42.313 -4.554 1.00 29.68 200 SER A C 1
ATOM 1415 O O . SER A 1 204 ? 15.381 41.395 -3.847 1.00 26.72 200 SER A O 1
ATOM 1418 N N . GLN A 1 205 ? 14.115 43.251 -4.133 1.00 28.55 201 GLN A N 1
ATOM 1419 C CA . GLN A 1 205 ? 13.440 43.215 -2.842 1.00 30.40 201 GLN A CA 1
ATOM 1420 C C . GLN A 1 205 ? 12.704 41.894 -2.614 1.00 30.85 201 GLN A C 1
ATOM 1421 O O . GLN A 1 205 ? 12.777 41.335 -1.522 1.00 28.70 201 GLN A O 1
ATOM 1427 N N . GLU A 1 206 ? 11.985 41.417 -3.636 1.00 30.59 202 GLU A N 1
ATOM 1428 C CA . GLU A 1 206 ? 11.275 40.136 -3.554 1.00 34.29 202 GLU A CA 1
ATOM 1429 C C . GLU A 1 206 ? 12.246 38.952 -3.420 1.00 33.38 202 GLU A C 1
ATOM 1430 O O . GLU A 1 206 ? 12.005 38.033 -2.633 1.00 32.33 202 GLU A O 1
ATOM 1436 N N . GLN A 1 207 ? 13.329 38.983 -4.192 1.00 31.57 203 GLN A N 1
ATOM 1437 C CA . GLN A 1 207 ? 14.400 37.982 -4.085 1.00 32.26 203 GLN A CA 1
ATOM 1438 C C . GLN A 1 207 ? 14.993 37.890 -2.675 1.00 29.72 203 GLN A C 1
ATOM 1439 O O . GLN A 1 207 ? 15.248 36.795 -2.181 1.00 33.39 203 GLN A O 1
ATOM 1445 N N . VAL A 1 208 ? 15.200 39.043 -2.041 1.00 28.37 204 VAL A N 1
ATOM 1446 C CA . VAL A 1 208 ? 15.708 39.130 -0.665 1.00 26.94 204 VAL A CA 1
ATOM 1447 C C . VAL A 1 208 ? 14.667 38.588 0.324 1.00 29.48 204 VAL A C 1
ATOM 1448 O O . VAL A 1 208 ? 15.011 37.895 1.291 1.00 27.69 204 VAL A O 1
ATOM 1452 N N . ARG A 1 209 ? 13.402 38.904 0.061 1.00 28.47 205 ARG A N 1
ATOM 1453 C CA . ARG A 1 209 ? 12.281 38.499 0.907 1.00 30.01 205 ARG A CA 1
ATOM 1454 C C . ARG A 1 209 ? 12.054 36.988 0.845 1.00 27.71 205 ARG A C 1
ATOM 1455 O O . ARG A 1 209 ? 11.829 36.351 1.875 1.00 26.19 205 ARG A O 1
ATOM 1463 N N . ALA A 1 210 ? 12.126 36.438 -0.364 1.00 26.96 206 ALA A N 1
ATOM 1464 C CA . ALA A 1 210 ? 11.987 35.007 -0.611 1.00 28.47 206 ALA A CA 1
ATOM 1465 C C . ALA A 1 210 ? 13.103 34.209 0.056 1.00 29.26 206 ALA A C 1
ATOM 1466 O O . ALA A 1 210 ? 12.856 33.144 0.630 1.00 27.72 206 ALA A O 1
ATOM 1468 N N . LYS A 1 211 ? 14.328 34.727 -0.010 1.00 26.54 207 LYS A N 1
ATOM 1469 C CA . LYS A 1 211 ? 15.463 34.065 0.616 1.00 23.96 207 LYS A CA 1
ATOM 1470 C C . LYS A 1 211 ? 15.333 34.083 2.135 1.00 24.47 207 LYS A C 1
ATOM 1471 O O . LYS A 1 211 ? 15.537 33.060 2.786 1.00 25.71 207 LYS A O 1
ATOM 1477 N N . LEU A 1 212 ? 14.978 35.239 2.691 1.00 21.32 208 LEU A N 1
ATOM 1478 C CA . LEU A 1 212 ? 14.827 35.391 4.135 1.00 22.90 208 LEU A CA 1
ATOM 1479 C C . LEU A 1 212 ? 13.692 34.535 4.701 1.00 24.80 208 LEU A C 1
ATOM 1480 O O . LEU A 1 212 ? 13.818 33.952 5.787 1.00 24.24 208 LEU A O 1
ATOM 1485 N N . ASN A 1 213 ? 12.601 34.452 3.951 1.00 21.58 209 ASN A N 1
ATOM 1486 C CA . ASN A 1 213 ? 11.490 33.563 4.280 1.00 29.26 209 ASN A CA 1
ATOM 1487 C C . ASN A 1 213 ? 11.879 32.079 4.368 1.00 27.14 209 ASN A C 1
ATOM 1488 O O . ASN A 1 213 ? 11.533 31.408 5.350 1.00 24.14 209 ASN A O 1
ATOM 1493 N N . THR A 1 214 ? 12.591 31.577 3.355 1.00 24.79 210 THR A N 1
ATOM 1494 C CA . THR A 1 214 ? 13.123 30.195 3.375 1.00 26.75 210 THR A CA 1
ATOM 1495 C C . THR A 1 214 ? 14.086 29.948 4.551 1.00 24.90 210 THR A C 1
ATOM 1496 O O . THR A 1 214 ? 14.065 28.868 5.147 1.00 24.04 210 THR A O 1
ATOM 1500 N N . ILE A 1 215 ? 14.918 30.941 4.876 1.00 23.06 211 ILE A N 1
ATOM 1501 C CA . ILE A 1 215 ? 15.803 30.877 6.054 1.00 22.62 211 ILE A CA 1
ATOM 1502 C C . ILE A 1 215 ? 14.997 30.796 7.355 1.00 28.27 211 ILE A C 1
ATOM 1503 O O . ILE A 1 215 ? 15.302 29.984 8.244 1.00 20.84 211 ILE A O 1
ATOM 1508 N N . MET A 1 216 ? 13.966 31.631 7.462 1.00 24.76 212 MET A N 1
ATOM 1509 C CA . MET A 1 216 ? 13.106 31.622 8.644 1.00 29.19 212 MET A CA 1
ATOM 1510 C C . MET A 1 216 ? 12.401 30.278 8.806 1.00 26.50 212 MET A C 1
ATOM 1511 O O . MET A 1 216 ? 12.328 29.739 9.906 1.00 26.76 212 MET A O 1
ATOM 1516 N N . LYS A 1 217 ? 11.878 29.759 7.697 1.00 26.67 213 LYS A N 1
ATOM 1517 C CA . LYS A 1 217 ? 11.149 28.501 7.676 1.00 29.43 213 LYS A CA 1
ATOM 1518 C C . LYS A 1 217 ? 12.069 27.335 8.060 1.00 28.12 213 LYS A C 1
ATOM 1519 O O . LYS A 1 217 ? 11.815 26.618 9.034 1.00 29.72 213 LYS A O 1
ATOM 1525 N N . GLU A 1 218 ? 13.150 27.176 7.306 1.00 23.95 214 GLU A N 1
ATOM 1526 C CA . GLU A 1 218 ? 14.009 26.007 7.433 1.00 24.53 214 GLU A CA 1
ATOM 1527 C C . GLU A 1 218 ? 14.964 26.054 8.615 1.00 22.96 214 GLU A C 1
ATOM 1528 O O . GLU A 1 218 ? 15.251 25.004 9.196 1.00 24.18 214 GLU A O 1
ATOM 1534 N N . TYR A 1 219 ? 15.407 27.257 9.001 1.00 19.62 215 TYR A N 1
ATOM 1535 C CA . TYR A 1 219 ? 16.508 27.404 9.961 1.00 22.60 215 TYR A CA 1
ATOM 1536 C C . TYR A 1 219 ? 16.169 28.140 11.256 1.00 24.95 215 TYR A C 1
ATOM 1537 O O . TYR A 1 219 ? 16.877 27.987 12.258 1.00 26.34 215 TYR A O 1
ATOM 1546 N N . MET A 1 220 ? 15.100 28.934 11.237 1.00 24.81 216 MET A N 1
ATOM 1547 C CA . MET A 1 220 ? 14.541 29.479 12.479 1.00 26.64 216 MET A CA 1
ATOM 1548 C C . MET A 1 220 ? 13.461 28.541 13.004 1.00 25.94 216 MET A C 1
ATOM 1549 O O . MET A 1 220 ? 13.364 28.306 14.204 1.00 25.76 216 MET A O 1
ATOM 1554 N N . ASN A 1 221 ? 12.641 28.017 12.100 1.00 22.62 217 ASN A N 1
ATOM 1555 C CA . ASN A 1 221 ? 11.534 27.155 12.513 1.00 25.90 217 ASN A CA 1
ATOM 1556 C C . ASN A 1 221 ? 11.762 25.652 12.306 1.00 23.65 217 ASN A C 1
ATOM 1557 O O . ASN A 1 221 ? 10.970 24.841 12.776 1.00 20.75 217 ASN A O 1
ATOM 1562 N N . LEU A 1 222 ? 12.863 25.294 11.633 1.00 24.15 218 LEU A N 1
ATOM 1563 C CA . LEU A 1 222 ? 13.286 23.895 11.454 1.00 21.60 218 LEU A CA 1
ATOM 1564 C C . LEU A 1 222 ? 12.227 22.988 10.821 1.00 24.17 218 LEU A C 1
ATOM 1565 O O . LEU A 1 222 ? 12.052 21.836 11.232 1.00 19.15 218 LEU A O 1
ATOM 1570 N N . SER A 1 223 ? 11.547 23.495 9.793 1.00 22.27 219 SER A N 1
ATOM 1571 C CA . SER A 1 223 ? 10.336 22.851 9.291 1.00 23.07 219 SER A CA 1
ATOM 1572 C C . SER A 1 223 ? 10.559 21.448 8.727 1.00 22.14 219 SER A C 1
ATOM 1573 O O . SER A 1 223 ? 9.756 20.556 8.972 1.00 21.66 219 SER A O 1
ATOM 1576 N N . ARG A 1 224 ? 11.653 21.252 7.995 1.00 21.59 220 ARG A N 1
ATOM 1577 C CA . ARG A 1 224 ? 12.000 19.934 7.481 1.00 24.65 220 ARG A CA 1
ATOM 1578 C C . ARG A 1 224 ? 12.312 18.965 8.632 1.00 23.01 220 ARG A C 1
ATOM 1579 O O . ARG A 1 224 ? 11.967 17.788 8.562 1.00 22.25 220 ARG A O 1
ATOM 1587 N N . ILE A 1 225 ? 12.978 19.458 9.676 1.00 22.42 221 ILE A N 1
ATOM 1588 C CA . ILE A 1 225 ? 13.310 18.623 10.848 1.00 24.95 221 ILE A CA 1
ATOM 1589 C C . ILE A 1 225 ? 12.047 18.207 11.607 1.00 21.58 221 ILE A C 1
ATOM 1590 O O . ILE A 1 225 ? 11.890 17.040 11.959 1.00 25.10 221 ILE A O 1
ATOM 1595 N N . VAL A 1 226 ? 11.157 19.167 11.844 1.00 19.99 222 VAL A N 1
ATOM 1596 C CA . VAL A 1 226 ? 9.854 18.906 12.459 1.00 19.79 222 VAL A CA 1
ATOM 1597 C C . VAL A 1 226 ? 9.080 17.833 11.699 1.00 20.40 222 VAL A C 1
ATOM 1598 O O . VAL A 1 226 ? 8.624 16.861 12.302 1.00 20.15 222 VAL A O 1
ATOM 1602 N N . SER A 1 227 ? 8.938 17.999 10.381 1.00 22.98 223 SER A N 1
ATOM 1603 C CA . SER A 1 227 ? 8.165 17.030 9.565 1.00 23.27 223 SER A CA 1
ATOM 1604 C C . SER A 1 227 ? 8.767 15.621 9.589 1.00 23.55 223 SER A C 1
ATOM 1605 O O . SER A 1 227 ? 8.044 14.639 9.721 1.00 22.19 223 SER A O 1
ATOM 1608 N N . MET A 1 228 ? 10.090 15.530 9.468 1.00 21.55 224 MET A N 1
ATOM 1609 C CA . MET A 1 228 ? 10.769 14.229 9.491 1.00 22.23 224 MET A CA 1
ATOM 1610 C C . MET A 1 228 ? 10.543 13.472 10.798 1.00 19.06 224 MET A C 1
ATOM 1611 O O . MET A 1 228 ? 10.250 12.263 10.786 1.00 21.94 224 MET A O 1
ATOM 1616 N N . ILE A 1 229 ? 10.675 14.180 11.919 1.00 17.36 225 ILE A N 1
ATOM 1617 C CA . ILE A 1 229 ? 10.455 13.582 13.236 1.00 17.77 225 ILE A CA 1
ATOM 1618 C C . ILE A 1 229 ? 8.997 13.160 13.387 1.00 19.00 225 ILE A C 1
ATOM 1619 O O . ILE A 1 229 ? 8.723 12.025 13.760 1.00 19.92 225 ILE A O 1
ATOM 1624 N N . LYS A 1 230 ? 8.069 14.066 13.084 1.00 20.41 226 LYS A N 1
ATOM 1625 C CA . LYS A 1 230 ? 6.641 13.754 13.158 1.00 27.06 226 LYS A CA 1
ATOM 1626 C C . LYS A 1 230 ? 6.252 12.525 12.360 1.00 28.45 226 LYS A C 1
ATOM 1627 O O . LYS A 1 230 ? 5.441 11.723 12.816 1.00 26.92 226 LYS A O 1
ATOM 1633 N N . ASN A 1 231 ? 6.824 12.386 11.166 1.00 29.00 227 ASN A N 1
ATOM 1634 C CA . ASN A 1 231 ? 6.385 11.366 10.221 1.00 30.92 227 ASN A CA 1
ATOM 1635 C C . ASN A 1 231 ? 6.915 9.959 10.518 1.00 29.66 227 ASN A C 1
ATOM 1636 O O . ASN A 1 231 ? 6.456 8.977 9.907 1.00 28.74 227 ASN A O 1
ATOM 1641 N N . SER A 1 232 ? 7.863 9.866 11.458 1.00 26.02 228 SER A N 1
ATOM 1642 C CA . SER A 1 232 ? 8.544 8.606 11.787 1.00 25.36 228 SER A CA 1
ATOM 1643 C C . SER A 1 232 ? 8.357 8.065 13.213 1.00 24.65 228 SER A C 1
ATOM 1644 O O . SER A 1 232 ? 8.300 6.848 13.412 1.00 24.75 228 SER A O 1
ATOM 1647 N N . ILE A 1 233 ? 8.267 8.950 14.200 1.00 24.21 229 ILE A N 1
ATOM 1648 C CA . ILE A 1 233 ? 8.088 8.499 15.588 1.00 21.82 229 ILE A CA 1
ATOM 1649 C C . ILE A 1 233 ? 6.779 7.755 15.810 1.00 23.95 229 ILE A C 1
ATOM 1650 O O . ILE A 1 233 ? 5.724 8.162 15.309 1.00 23.59 229 ILE A O 1
ATOM 1655 N N . PHE A 1 234 ? 6.870 6.663 16.571 1.00 22.24 230 PHE A N 1
ATOM 1656 C CA . PHE A 1 234 ? 5.744 5.778 16.880 1.00 23.74 230 PHE A CA 1
ATOM 1657 C C . PHE A 1 234 ? 5.056 5.156 15.653 1.00 23.61 230 PHE A C 1
ATOM 1658 O O . PHE A 1 234 ? 3.852 4.902 15.665 1.00 29.05 230 PHE A O 1
ATOM 1666 N N . ILE A 1 235 ? 5.832 4.919 14.601 1.00 25.77 231 ILE A N 1
ATOM 1667 C CA . ILE A 1 235 ? 5.372 4.181 13.422 1.00 28.08 231 ILE A CA 1
ATOM 1668 C C . ILE A 1 235 ? 6.156 2.875 13.365 1.00 29.22 231 ILE A C 1
ATOM 1669 O O . ILE A 1 235 ? 7.382 2.898 13.304 1.00 27.17 231 ILE A O 1
ATOM 1674 N N . SER A 1 236 ? 5.450 1.746 13.419 1.00 31.01 232 SER A N 1
ATOM 1675 C CA . SER A 1 236 ? 6.089 0.429 13.305 1.00 31.53 232 SER A CA 1
ATOM 1676 C C . SER A 1 236 ? 6.832 0.342 11.980 1.00 33.23 232 SER A C 1
ATOM 1677 O O . SER A 1 236 ? 6.317 0.772 10.944 1.00 33.60 232 SER A O 1
ATOM 1680 N N . GLY A 1 237 ? 8.038 -0.216 12.008 1.00 36.70 233 GLY A N 1
ATOM 1681 C CA . GLY A 1 237 ? 8.810 -0.408 10.779 1.00 39.77 233 GLY A CA 1
ATOM 1682 C C . GLY A 1 237 ? 9.560 0.820 10.287 1.00 40.14 233 GLY A C 1
ATOM 1683 O O . GLY A 1 237 ? 10.313 0.748 9.302 1.00 39.32 233 GLY A O 1
ATOM 1684 N N . LYS A 1 238 ? 9.339 1.954 10.952 1.00 37.79 234 LYS A N 1
ATOM 1685 C CA . LYS A 1 238 ? 10.187 3.119 10.771 1.00 34.22 234 LYS A CA 1
ATOM 1686 C C . LYS A 1 238 ? 11.168 3.192 11.941 1.00 31.39 234 LYS A C 1
ATOM 1687 O O . LYS A 1 238 ? 10.772 3.343 13.097 1.00 33.33 234 LYS A O 1
ATOM 1693 N N . GLU A 1 239 ? 12.448 3.041 11.637 1.00 25.83 235 GLU A N 1
ATOM 1694 C CA . GLU A 1 239 ? 13.481 3.096 12.662 1.00 26.73 235 GLU A CA 1
ATOM 1695 C C . GLU A 1 239 ? 14.203 4.439 12.649 1.00 27.11 235 GLU A C 1
ATOM 1696 O O . GLU A 1 239 ? 14.333 5.080 11.599 1.00 25.98 235 GLU A O 1
ATOM 1702 N N . ILE A 1 240 ? 14.636 4.869 13.833 1.00 22.50 236 ILE A N 1
ATOM 1703 C CA . ILE A 1 240 ? 15.411 6.088 14.010 1.00 19.13 236 ILE A CA 1
ATOM 1704 C C . ILE A 1 240 ? 16.582 5.764 14.921 1.00 19.08 236 ILE A C 1
ATOM 1705 O O . ILE A 1 240 ? 16.398 5.202 15.999 1.00 17.94 236 ILE A O 1
ATOM 1710 N N . SER A 1 241 ? 17.792 6.089 14.480 1.00 13.34 237 SER A N 1
ATOM 1711 C CA . SER A 1 241 ? 18.960 5.948 15.339 1.00 19.80 237 SER A CA 1
ATOM 1712 C C . SER A 1 241 ? 19.722 7.269 15.443 1.00 22.10 237 SER A C 1
ATOM 1713 O O . SER A 1 241 ? 19.645 8.121 14.539 1.00 17.76 237 SER A O 1
ATOM 1716 N N . TYR A 1 242 ? 20.442 7.440 16.550 1.00 20.02 238 TYR A N 1
ATOM 1717 C CA . TYR A 1 242 ? 21.285 8.606 16.740 1.00 21.06 238 TYR A CA 1
ATOM 1718 C C . TYR A 1 242 ? 22.760 8.217 16.765 1.00 24.18 238 TYR A C 1
ATOM 1719 O O . TYR A 1 242 ? 23.202 7.465 17.636 1.00 18.89 238 TYR A O 1
ATOM 1728 N N . GLU A 1 243 ? 23.511 8.732 15.796 1.00 25.82 239 GLU A N 1
ATOM 1729 C CA . GLU A 1 243 ? 24.962 8.519 15.743 1.00 27.78 239 GLU A CA 1
ATOM 1730 C C . GLU A 1 243 ? 25.625 9.739 16.373 1.00 27.24 239 GLU A C 1
ATOM 1731 O O . GLU A 1 243 ? 25.808 10.771 15.724 1.00 22.82 239 GLU A O 1
ATOM 1737 N N . ASN A 1 244 ? 25.954 9.629 17.656 1.00 27.28 240 ASN A N 1
ATOM 1738 C CA . ASN A 1 244 ? 26.347 10.797 18.454 1.00 30.15 240 ASN A CA 1
ATOM 1739 C C . ASN A 1 244 ? 27.683 11.452 18.080 1.00 31.01 240 ASN A C 1
ATOM 1740 O O . ASN A 1 244 ? 27.876 12.649 18.303 1.00 31.30 240 ASN A O 1
ATOM 1745 N N . GLU A 1 245 ? 28.601 10.679 17.510 1.00 33.33 241 GLU A N 1
ATOM 1746 C CA . GLU A 1 245 ? 29.934 11.207 17.222 1.00 32.80 241 GLU A CA 1
ATOM 1747 C C . GLU A 1 245 ? 29.913 12.100 15.979 1.00 32.07 241 GLU A C 1
ATOM 1748 O O . GLU A 1 245 ? 30.476 13.195 15.981 1.00 28.75 241 GLU A O 1
ATOM 1754 N N . LYS A 1 246 ? 29.229 11.633 14.940 1.00 31.77 242 LYS A N 1
ATOM 1755 C CA . LYS A 1 246 ? 29.042 12.393 13.710 1.00 33.76 242 LYS A CA 1
ATOM 1756 C C . LYS A 1 246 ? 27.862 13.373 13.866 1.00 31.98 242 LYS A C 1
ATOM 1757 O O . LYS A 1 246 ? 27.732 14.321 13.088 1.00 27.26 242 LYS A O 1
ATOM 1763 N N . ASN A 1 247 ? 27.031 13.129 14.884 1.00 24.75 243 ASN A N 1
ATOM 1764 C CA . ASN A 1 247 ? 25.841 13.935 15.215 1.00 25.80 243 ASN A CA 1
ATOM 1765 C C . ASN A 1 247 ? 24.725 13.860 14.158 1.00 25.48 243 ASN A C 1
ATOM 1766 O O . ASN A 1 247 ? 24.169 14.884 13.708 1.00 25.51 243 ASN A O 1
ATOM 1771 N N . ILE A 1 248 ? 24.394 12.632 13.774 1.00 21.83 244 ILE A N 1
ATOM 1772 C CA . ILE A 1 248 ? 23.417 12.391 12.719 1.00 21.73 244 ILE A CA 1
ATOM 1773 C C . ILE A 1 248 ? 22.209 11.613 13.244 1.00 23.19 244 ILE A C 1
ATOM 1774 O O . ILE A 1 248 ? 22.354 10.563 13.874 1.00 23.42 244 ILE A O 1
ATOM 1779 N N . LEU A 1 249 ? 21.020 12.145 12.982 1.00 23.38 245 LEU A N 1
ATOM 1780 C CA . LEU A 1 249 ? 19.780 11.413 13.204 1.00 20.75 245 LEU A CA 1
ATOM 1781 C C . LEU A 1 249 ? 19.362 10.707 11.919 1.00 22.31 245 LEU A C 1
ATOM 1782 O O . LEU A 1 249 ? 19.035 11.350 10.926 1.00 21.38 245 LEU A O 1
ATOM 1787 N N . VAL A 1 250 ? 19.364 9.380 11.967 1.00 20.78 246 VAL A N 1
ATOM 1788 C CA . VAL A 1 250 ? 19.239 8.535 10.785 1.00 22.81 246 VAL A CA 1
ATOM 1789 C C . VAL A 1 250 ? 17.894 7.821 10.785 1.00 23.61 246 VAL A C 1
ATOM 1790 O O . VAL A 1 250 ? 17.558 7.108 11.724 1.00 23.95 246 VAL A O 1
ATOM 1794 N N . PHE A 1 251 ? 17.124 8.020 9.723 1.00 24.25 247 PHE A N 1
ATOM 1795 C CA . PHE A 1 251 ? 15.826 7.368 9.561 1.00 26.05 247 PHE A CA 1
ATOM 1796 C C . PHE A 1 251 ? 15.910 6.211 8.569 1.00 27.71 247 PHE A C 1
ATOM 1797 O O . PHE A 1 251 ? 16.348 6.388 7.435 1.00 30.21 247 PHE A O 1
ATOM 1805 N N . SER A 1 252 ? 15.498 5.021 9.000 1.00 30.90 248 SER A N 1
ATOM 1806 C CA . SER A 1 252 ? 15.637 3.825 8.160 1.00 30.46 248 SER A CA 1
ATOM 1807 C C . SER A 1 252 ? 14.409 2.923 8.188 1.00 33.21 248 SER A C 1
ATOM 1808 O O . SER A 1 252 ? 13.508 3.111 9.008 1.00 30.01 248 SER A O 1
ATOM 1811 N N . LYS A 1 253 ? 14.375 1.970 7.250 1.00 37.73 249 LYS A N 1
ATOM 1812 C CA . LYS A 1 253 ? 13.396 0.888 7.232 1.00 39.42 249 LYS A CA 1
ATOM 1813 C C . LYS A 1 253 ? 13.793 -0.121 8.307 1.00 39.40 249 LYS A C 1
ATOM 1814 O O . LYS A 1 253 ? 14.946 -0.554 8.360 1.00 39.77 249 LYS A O 1
ATOM 1820 N N . SER A 1 254 ? 12.848 -0.506 9.159 1.00 40.16 250 SER A N 1
ATOM 1821 C CA . SER A 1 254 ? 13.160 -1.444 10.245 1.00 42.89 250 SER A CA 1
ATOM 1822 C C . SER A 1 254 ? 13.020 -2.901 9.810 1.00 41.30 250 SER A C 1
ATOM 1823 O O . SER A 1 254 ? 13.431 -3.270 8.709 1.00 38.23 250 SER A O 1
ATOM 1826 N N . CYS A 1 261 ? 8.589 -4.237 16.488 1.00 41.94 257 CYS A N 1
ATOM 1827 C CA . CYS A 1 261 ? 8.387 -4.629 17.875 1.00 39.06 257 CYS A CA 1
ATOM 1828 C C . CYS A 1 261 ? 8.435 -3.416 18.807 1.00 35.45 257 CYS A C 1
ATOM 1829 O O . CYS A 1 261 ? 8.929 -2.352 18.429 1.00 33.64 257 CYS A O 1
ATOM 1832 N N . VAL A 1 262 ? 7.924 -3.602 20.022 1.00 30.23 258 VAL A N 1
ATOM 1833 C CA . VAL A 1 262 ? 7.679 -2.516 20.981 1.00 23.34 258 VAL A CA 1
ATOM 1834 C C . VAL A 1 262 ? 8.959 -1.812 21.425 1.00 23.28 258 VAL A C 1
ATOM 1835 O O . VAL A 1 262 ? 8.997 -0.577 21.507 1.00 24.01 258 VAL A O 1
ATOM 1839 N N . SER A 1 263 ? 10.012 -2.582 21.678 1.00 21.80 259 SER A N 1
ATOM 1840 C CA . SER A 1 263 ? 11.275 -1.997 22.131 1.00 23.92 259 SER A CA 1
ATOM 1841 C C . SER A 1 263 ? 11.911 -1.103 21.041 1.00 22.68 259 SER A C 1
ATOM 1842 O O . SER A 1 263 ? 12.499 -0.065 21.344 1.00 24.50 259 SER A O 1
ATOM 1845 N N . THR A 1 264 ? 11.766 -1.518 19.790 1.00 22.25 260 THR A N 1
ATOM 1846 C CA . THR A 1 264 ? 12.310 -0.810 18.623 1.00 25.88 260 THR A CA 1
ATOM 1847 C C . THR A 1 264 ? 11.642 0.553 18.403 1.00 22.93 260 THR A C 1
ATOM 1848 O O . THR A 1 264 ? 12.3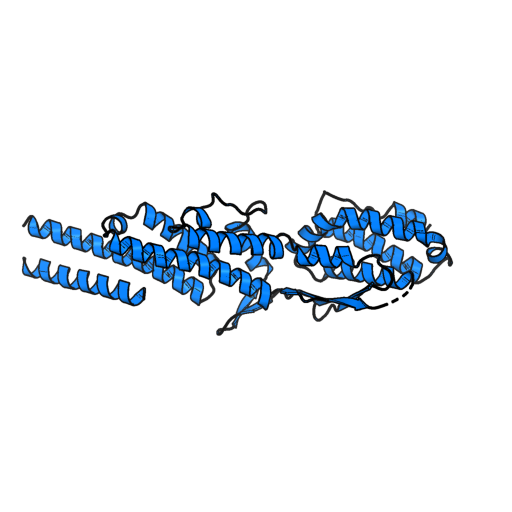23 1.522 18.086 1.00 20.48 260 THR A O 1
ATOM 1852 N N . VAL A 1 265 ? 10.316 0.611 18.557 1.00 20.20 261 VAL A N 1
ATOM 1853 C CA . VAL A 1 265 ? 9.592 1.879 18.516 1.00 19.26 261 VAL A CA 1
ATOM 1854 C C . VAL A 1 265 ? 10.111 2.813 19.612 1.00 18.64 261 VAL A C 1
ATOM 1855 O O . VAL A 1 265 ? 10.297 4.006 19.385 1.00 14.31 261 VAL A O 1
ATOM 1859 N N . LEU A 1 266 ? 10.335 2.253 20.798 1.00 14.48 262 LEU A N 1
ATOM 1860 C CA . LEU A 1 266 ? 10.880 3.005 21.920 1.00 16.61 262 LEU A CA 1
ATOM 1861 C C . LEU A 1 266 ? 12.333 3.449 21.726 1.00 12.54 262 LEU A C 1
ATOM 1862 O O . LEU A 1 266 ? 12.673 4.589 22.035 1.00 18.49 262 LEU A O 1
ATOM 1867 N N . THR A 1 267 ? 13.197 2.573 21.232 1.00 13.12 263 THR A N 1
ATOM 1868 C CA . THR A 1 267 ? 14.600 2.989 21.080 1.00 14.51 263 THR A CA 1
ATOM 1869 C C . THR A 1 267 ? 14.681 4.067 19.993 1.00 16.60 263 THR A C 1
ATOM 1870 O O . THR A 1 267 ? 15.484 4.992 20.089 1.00 19.00 263 THR A O 1
ATOM 1874 N N . SER A 1 268 ? 13.829 3.950 18.980 1.00 18.27 264 SER A N 1
ATOM 1875 C CA . SER A 1 268 ? 13.741 4.969 17.922 1.00 19.60 264 SER A CA 1
ATOM 1876 C C . SER A 1 268 ? 13.284 6.331 18.458 1.00 17.34 264 SER A C 1
ATOM 1877 O O . SER A 1 268 ? 13.871 7.354 18.122 1.00 16.28 264 SER A O 1
ATOM 1880 N N . PHE A 1 269 ? 12.241 6.354 19.289 1.00 16.61 265 PHE A N 1
ATOM 1881 C CA . PHE A 1 269 ? 11.793 7.612 19.898 1.00 18.04 265 PHE A CA 1
ATOM 1882 C C . PHE A 1 269 ? 12.870 8.173 20.830 1.00 17.51 265 PHE A C 1
ATOM 1883 O O . PHE A 1 269 ? 13.092 9.387 20.877 1.00 18.96 265 PHE A O 1
ATOM 1891 N N . GLU A 1 270 ? 13.545 7.290 21.566 1.00 17.78 266 GLU A N 1
ATOM 1892 C CA . GLU A 1 270 ? 14.653 7.721 22.432 1.00 14.80 266 GLU A CA 1
ATOM 1893 C C . GLU A 1 270 ? 15.806 8.342 21.637 1.00 14.16 266 GLU A C 1
ATOM 1894 O O . GLU A 1 270 ? 16.457 9.259 22.121 1.00 16.84 266 GLU A O 1
ATOM 1900 N N . ALA A 1 271 ? 16.074 7.841 20.428 1.00 16.94 267 ALA A N 1
ATOM 1901 C CA . ALA A 1 271 ? 17.111 8.460 19.579 1.00 16.98 267 ALA A CA 1
ATOM 1902 C C . ALA A 1 271 ? 16.768 9.935 19.283 1.00 18.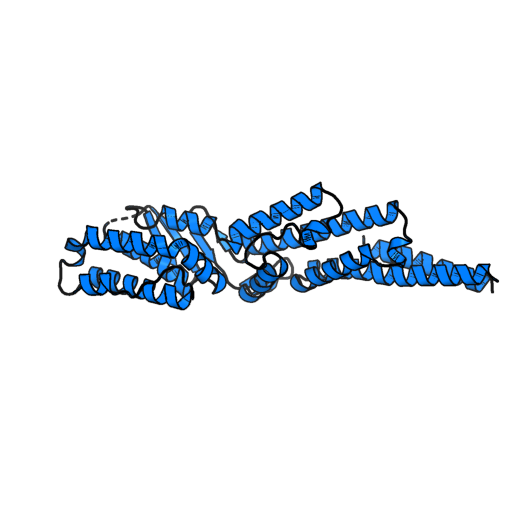70 267 ALA A C 1
ATOM 1903 O O . ALA A 1 271 ? 17.643 10.802 19.255 1.00 18.95 267 ALA A O 1
ATOM 1905 N N . VAL A 1 272 ? 15.489 10.216 19.066 1.00 18.45 268 VAL A N 1
ATOM 1906 C CA . VAL A 1 272 ? 15.041 11.596 18.843 1.00 15.86 268 VAL A CA 1
ATOM 1907 C C . VAL A 1 272 ? 15.286 12.435 20.104 1.00 15.37 268 VAL A C 1
ATOM 1908 O O . VAL A 1 272 ? 15.825 13.544 20.039 1.00 13.92 268 VAL A O 1
ATOM 1912 N N . CYS A 1 273 ? 14.928 11.883 21.258 1.00 13.50 269 CYS A N 1
ATOM 1913 C CA . CYS A 1 273 ? 15.140 12.557 22.526 1.00 15.20 269 CYS A CA 1
ATOM 1914 C C . CYS A 1 273 ? 16.620 12.840 22.753 1.00 17.35 269 CYS A C 1
ATOM 1915 O O . CYS A 1 273 ? 16.976 13.960 23.126 1.00 19.12 269 CYS A O 1
ATOM 1918 N N . ASP A 1 274 ? 17.476 11.842 22.511 1.00 15.08 270 ASP A N 1
ATOM 1919 C CA . ASP A 1 274 ? 18.932 12.026 22.648 1.00 16.16 270 ASP A CA 1
ATOM 1920 C C . ASP A 1 274 ? 19.480 13.118 21.704 1.00 18.14 270 ASP A C 1
ATOM 1921 O O . ASP A 1 274 ? 20.294 13.950 22.105 1.00 15.90 270 ASP A O 1
ATOM 1926 N N . PHE A 1 275 ? 19.035 13.088 20.451 1.00 14.88 271 PHE A N 1
ATOM 1927 C CA . PHE A 1 275 ? 19.421 14.105 19.453 1.00 17.52 271 PHE A CA 1
ATOM 1928 C C . PHE A 1 275 ? 19.095 15.516 19.968 1.00 20.87 271 PHE A C 1
ATOM 1929 O O . PHE A 1 275 ? 19.938 16.435 19.921 1.00 20.43 271 PHE A O 1
ATOM 1937 N N . MET A 1 276 ? 17.886 15.675 20.508 1.00 18.71 272 MET A N 1
ATOM 1938 C CA . MET A 1 276 ? 17.443 16.964 21.032 1.00 19.65 272 MET A CA 1
ATOM 1939 C C . MET A 1 276 ? 18.188 17.392 22.287 1.00 21.63 272 MET A C 1
ATOM 1940 O O . MET A 1 276 ? 18.569 18.564 22.411 1.00 20.46 272 MET A O 1
ATOM 1945 N N . LEU A 1 277 ? 18.399 16.453 23.219 1.00 16.84 273 LEU A N 1
ATOM 1946 C CA . LEU A 1 277 ? 19.126 16.767 24.455 1.00 18.13 273 LEU A CA 1
ATOM 1947 C C . LEU A 1 277 ? 20.616 17.013 24.221 1.00 19.84 273 LEU A C 1
ATOM 1948 O O . LEU A 1 277 ? 21.179 17.978 24.741 1.00 20.50 273 LEU A O 1
ATOM 1953 N N . ASP A 1 278 ? 21.252 16.142 23.443 1.00 18.93 274 ASP A N 1
ATOM 1954 C CA . ASP A 1 278 ? 22.726 16.105 23.362 1.00 20.24 274 ASP A CA 1
ATOM 1955 C C . ASP A 1 278 ? 23.365 16.569 22.052 1.00 18.91 274 ASP A C 1
ATOM 1956 O O . ASP A 1 278 ? 24.592 16.735 21.981 1.00 19.78 274 ASP A O 1
ATOM 1961 N N . GLY A 1 279 ? 22.555 16.773 21.017 1.00 20.18 275 GLY A N 1
ATOM 1962 C CA . GLY A 1 279 ? 23.083 16.988 19.671 1.00 21.83 275 GLY A CA 1
ATOM 1963 C C . GLY A 1 279 ? 22.809 18.353 19.071 1.00 24.07 275 GLY A C 1
ATOM 1964 O O . GLY A 1 279 ? 23.552 18.821 18.204 1.00 24.65 275 GLY A O 1
ATOM 1965 N N . LEU A 1 280 ? 21.743 18.988 19.543 1.00 26.73 276 LEU A N 1
ATOM 1966 C CA . LEU A 1 280 ? 21.304 20.289 19.035 1.00 26.97 276 LEU A CA 1
ATOM 1967 C C . LEU A 1 280 ? 21.906 21.465 19.793 1.00 27.32 276 LEU A C 1
ATOM 1968 O O . LEU A 1 280 ? 22.253 21.344 20.966 1.00 25.23 276 LEU A O 1
ATOM 1973 N N . ALA A 1 281 ? 22.035 22.603 19.109 1.00 24.74 277 ALA A N 1
ATOM 1974 C CA . ALA A 1 281 ? 22.351 23.871 19.764 1.00 21.82 277 ALA A CA 1
ATOM 1975 C C . ALA A 1 281 ? 21.225 24.277 20.711 1.00 17.11 277 ALA A C 1
ATOM 1976 O O . ALA A 1 281 ? 20.087 23.859 20.531 1.00 19.73 277 ALA A O 1
ATOM 1978 N N . PHE A 1 282 ? 21.534 25.122 21.693 1.00 20.42 278 PHE A N 1
ATOM 1979 C CA . PHE A 1 282 ? 20.519 25.602 22.638 1.00 23.03 278 PHE A CA 1
ATOM 1980 C C . PHE A 1 282 ? 19.242 26.134 21.971 1.00 25.18 278 PHE A C 1
ATOM 1981 O O . PHE A 1 282 ? 18.133 25.778 22.364 1.00 24.65 278 PHE A O 1
ATOM 1989 N N . ARG A 1 283 ? 19.424 27.008 20.985 1.00 22.63 279 ARG A N 1
ATOM 1990 C CA . ARG A 1 283 ? 18.340 27.659 20.273 1.00 24.81 279 ARG A CA 1
ATOM 1991 C C . ARG A 1 283 ? 17.403 26.648 19.630 1.00 20.86 279 ARG A C 1
ATOM 1992 O O . ARG A 1 283 ? 16.188 26.815 19.638 1.00 21.65 279 ARG A O 1
ATOM 2000 N N . ASP A 1 284 ? 17.983 25.590 19.073 1.00 22.67 280 ASP A N 1
ATOM 2001 C CA . ASP A 1 284 ? 17.234 24.645 18.269 1.00 20.93 280 ASP A CA 1
ATOM 2002 C C . ASP A 1 284 ? 16.516 23.582 19.091 1.00 16.41 280 ASP A C 1
ATOM 2003 O O . ASP A 1 284 ? 15.426 23.156 18.729 1.00 17.98 280 ASP A O 1
ATOM 2008 N N . ARG A 1 285 ? 17.142 23.156 20.174 1.00 19.36 281 ARG A N 1
ATOM 2009 C CA . ARG A 1 285 ? 16.469 22.327 21.170 1.00 19.00 281 ARG A CA 1
ATOM 2010 C C . ARG A 1 285 ? 15.213 23.033 21.691 1.00 19.33 281 ARG A C 1
ATOM 2011 O O . ARG A 1 285 ? 14.144 22.420 21.752 1.00 18.01 281 ARG A O 1
ATOM 2019 N N . LYS A 1 286 ? 15.348 24.315 22.035 1.00 21.04 282 LYS A N 1
ATOM 2020 C CA . LYS A 1 286 ? 14.215 25.122 22.499 1.00 22.75 282 LYS A CA 1
ATOM 2021 C C . LYS A 1 286 ? 13.091 25.166 21.461 1.00 22.58 282 LYS A C 1
ATOM 2022 O O . LYS A 1 286 ? 11.919 24.928 21.789 1.00 21.05 282 LYS A O 1
ATOM 2028 N N . THR A 1 287 ? 13.454 25.453 20.207 1.00 24.41 283 THR A N 1
ATOM 2029 C CA . THR A 1 287 ? 12.476 25.542 19.126 1.00 22.13 283 THR A CA 1
ATOM 2030 C C . THR A 1 287 ? 11.774 24.214 18.871 1.00 22.93 283 THR A C 1
ATOM 2031 O O . THR A 1 287 ? 10.548 24.176 18.759 1.00 24.97 283 THR A O 1
ATOM 2035 N N . LEU A 1 288 ? 12.540 23.128 18.779 1.00 19.53 284 LEU A N 1
ATOM 2036 C CA . LEU A 1 288 ? 11.949 21.799 18.561 1.00 20.34 284 LEU A CA 1
ATOM 2037 C C . LEU A 1 288 ? 11.120 21.306 19.744 1.00 16.71 284 LEU A C 1
ATOM 2038 O O . LEU A 1 288 ? 10.095 20.663 19.548 1.00 16.56 284 LEU A O 1
ATOM 2043 N N . SER A 1 289 ? 11.573 21.588 20.967 1.00 17.83 285 SER A N 1
ATOM 2044 C CA . SER A 1 289 ? 10.795 21.229 22.169 1.00 18.14 285 SER A CA 1
ATOM 2045 C C . SER A 1 289 ? 9.472 21.996 22.191 1.00 21.33 285 SER A C 1
ATOM 2046 O O . SER A 1 289 ? 8.420 21.421 22.473 1.00 16.98 285 SER A O 1
ATOM 2049 N N . TYR A 1 290 ? 9.520 23.289 21.875 1.00 21.43 286 TYR A N 1
ATOM 2050 C CA . TYR A 1 290 ? 8.284 24.071 21.750 1.00 25.87 286 TYR A CA 1
ATOM 2051 C C . TYR A 1 290 ? 7.315 23.437 20.756 1.00 24.65 286 TYR A C 1
ATOM 2052 O O . TYR A 1 290 ? 6.128 23.252 21.069 1.00 25.18 286 TYR A O 1
ATOM 2061 N N . GLU A 1 291 ? 7.827 23.096 19.570 1.00 23.41 287 GLU A N 1
ATOM 2062 C CA . GLU A 1 291 ? 7.006 22.568 18.462 1.00 23.33 287 GLU A CA 1
ATOM 2063 C C . GLU A 1 291 ? 6.556 21.112 18.582 1.00 24.28 287 GLU A C 1
ATOM 2064 O O . GLU A 1 291 ? 5.479 20.751 18.088 1.00 25.78 287 GLU A O 1
ATOM 2070 N N . LEU A 1 292 ? 7.372 20.277 19.212 1.00 20.95 288 LEU A N 1
ATOM 2071 C CA . LEU A 1 292 ? 7.088 18.837 19.262 1.00 19.59 288 LEU A CA 1
ATOM 2072 C C . LEU A 1 292 ? 6.631 18.350 20.633 1.00 20.97 288 LEU A C 1
ATOM 2073 O O . LEU A 1 292 ? 6.103 17.247 20.753 1.00 22.97 288 LEU A O 1
ATOM 2078 N N . GLY A 1 293 ? 6.839 19.169 21.656 1.00 19.05 289 GLY A N 1
ATOM 2079 C CA . GLY A 1 293 ? 6.560 18.770 23.041 1.00 18.54 289 GLY A CA 1
ATOM 2080 C C . GLY A 1 293 ? 5.168 18.192 23.267 1.00 24.03 289 GLY A C 1
ATOM 2081 O O . GLY A 1 293 ? 5.033 17.050 23.717 1.00 20.65 289 GLY A O 1
ATOM 2082 N N . PRO A 1 294 ? 4.118 18.979 22.974 1.00 25.09 290 PRO A N 1
ATOM 2083 C CA . PRO A 1 294 ? 2.758 18.453 23.150 1.00 27.36 290 PRO A CA 1
ATOM 2084 C C . PRO A 1 294 ? 2.488 17.143 22.378 1.00 27.33 290 PRO A C 1
ATOM 2085 O O . PRO A 1 294 ? 1.805 16.257 22.902 1.00 28.87 290 PRO A O 1
ATOM 2089 N N . LEU A 1 295 ? 3.029 17.010 21.166 1.00 24.22 291 LEU A N 1
ATOM 2090 C CA . LEU A 1 295 ? 2.940 15.747 20.420 1.00 25.48 291 LEU A CA 1
ATOM 2091 C C . LEU A 1 295 ? 3.642 14.595 21.160 1.00 26.71 291 LEU A C 1
ATOM 2092 O O . LEU A 1 295 ? 3.102 13.496 21.256 1.00 25.79 291 LEU A O 1
ATOM 2097 N N . PHE A 1 296 ? 4.843 14.864 21.671 1.00 22.59 292 PHE A N 1
ATOM 2098 C CA . PHE A 1 296 ? 5.625 13.883 22.440 1.00 21.71 292 PHE A CA 1
ATOM 2099 C C . PHE A 1 296 ? 4.856 13.383 23.669 1.00 24.96 292 PHE A C 1
ATOM 2100 O O . PHE A 1 296 ? 4.734 12.166 23.877 1.00 22.24 292 PHE A O 1
ATOM 2108 N N . ASN A 1 297 ? 4.354 14.320 24.478 1.00 27.02 293 ASN A N 1
ATOM 2109 C CA . ASN A 1 297 ? 3.592 13.979 25.690 1.00 31.33 293 ASN A CA 1
ATOM 2110 C C . ASN A 1 297 ? 2.424 13.054 25.381 1.00 31.84 293 ASN A C 1
ATOM 2111 O O . ASN A 1 297 ? 2.285 11.994 25.990 1.00 32.88 293 ASN A O 1
ATOM 2116 N N . THR A 1 298 ? 1.597 13.459 24.424 1.00 32.57 294 THR A N 1
ATOM 2117 C CA . THR A 1 298 ? 0.404 12.694 24.059 1.00 34.31 294 THR A CA 1
ATOM 2118 C C . THR A 1 298 ? 0.710 11.362 23.344 1.00 33.31 294 THR A C 1
ATOM 2119 O O . THR A 1 298 ? 0.076 10.349 23.640 1.00 35.22 294 THR A O 1
ATOM 2123 N N . GLU A 1 299 ? 1.685 11.363 22.432 1.00 29.08 295 GLU A N 1
ATOM 2124 C CA . GLU A 1 299 ? 2.040 10.174 21.635 1.00 25.93 295 GLU A CA 1
ATOM 2125 C C . GLU A 1 299 ? 2.829 9.125 22.462 1.00 25.82 295 GLU A C 1
ATOM 2126 O O . GLU A 1 299 ? 2.607 7.916 22.319 1.00 26.69 295 GLU A O 1
ATOM 2132 N N . PHE A 1 300 ? 3.727 9.585 23.335 1.00 22.28 296 PHE A N 1
ATOM 2133 C CA . PHE A 1 300 ? 4.478 8.676 24.227 1.00 20.07 296 PHE A CA 1
ATOM 2134 C C . PHE A 1 300 ? 3.584 8.037 25.280 1.00 19.83 296 PHE A C 1
ATOM 2135 O O . PHE A 1 300 ? 3.664 6.824 25.530 1.00 21.16 296 PHE A O 1
ATOM 2143 N N . THR A 1 301 ? 2.730 8.846 25.895 1.00 22.21 297 THR A N 1
ATOM 2144 C CA . THR A 1 301 ? 1.837 8.350 26.943 1.00 25.68 297 THR A CA 1
ATOM 2145 C C . THR A 1 301 ? 0.882 7.282 26.417 1.00 24.99 297 THR A C 1
ATOM 2146 O O . THR A 1 301 ? 0.695 6.231 27.061 1.00 19.65 297 THR A O 1
ATOM 2150 N N . LYS A 1 302 ? 0.298 7.536 25.246 1.00 23.77 298 LYS A N 1
ATOM 2151 C CA . LYS A 1 302 ? -0.655 6.592 24.681 1.00 24.13 298 LYS A CA 1
ATOM 2152 C C . LYS A 1 302 ? 0.029 5.295 24.258 1.00 21.90 298 LYS A C 1
ATOM 2153 O O . LYS A 1 302 ? -0.476 4.217 24.583 1.00 21.06 298 LYS A O 1
ATOM 2159 N N . PHE A 1 303 ? 1.201 5.387 23.615 1.00 17.59 299 PHE A N 1
ATOM 2160 C CA . PHE A 1 303 ? 1.989 4.185 23.294 1.00 19.21 299 PHE A CA 1
ATOM 2161 C C . PHE A 1 303 ? 2.238 3.277 24.501 1.00 18.58 299 PHE A C 1
ATOM 2162 O O . PHE A 1 303 ? 2.080 2.055 24.408 1.00 19.36 299 PHE A O 1
ATOM 2170 N N . VAL A 1 304 ? 2.638 3.869 25.620 1.00 19.94 300 VAL A N 1
ATOM 2171 C CA . VAL A 1 304 ? 2.997 3.090 26.811 1.00 19.00 300 VAL A CA 1
ATOM 2172 C C . VAL A 1 304 ? 1.753 2.435 27.401 1.00 24.24 300 VAL A C 1
ATOM 2173 O O . VAL A 1 304 ? 1.774 1.236 27.708 1.00 24.44 300 VAL A O 1
ATOM 2177 N N . LYS A 1 305 ? 0.684 3.225 27.540 1.00 23.76 301 LYS A N 1
ATOM 2178 C CA . LYS A 1 305 ? -0.615 2.755 28.031 1.00 26.53 301 LYS A CA 1
ATOM 2179 C C . LYS A 1 305 ? -1.128 1.595 27.206 1.00 26.99 301 LYS A C 1
ATOM 2180 O O . LYS A 1 305 ? -1.540 0.570 27.760 1.00 26.08 301 LYS A O 1
ATOM 2186 N N . ASN A 1 306 ? -1.097 1.771 25.880 1.00 23.30 302 ASN A N 1
ATOM 2187 C CA . ASN A 1 306 ? -1.530 0.752 24.928 1.00 20.98 302 ASN A CA 1
ATOM 2188 C C . ASN A 1 306 ? -0.662 -0.496 24.898 1.00 21.23 302 ASN A C 1
ATOM 2189 O O . ASN A 1 306 ? -1.111 -1.546 24.452 1.00 22.97 302 ASN A O 1
ATOM 2194 N N . ASN A 1 307 ? 0.582 -0.385 25.367 1.00 22.86 303 ASN A N 1
ATOM 2195 C CA . ASN A 1 307 ? 1.494 -1.529 25.378 1.00 21.71 303 ASN A CA 1
ATOM 2196 C C . ASN A 1 307 ? 1.934 -1.933 26.785 1.00 21.88 303 ASN A C 1
ATOM 2197 O O . ASN A 1 307 ? 2.949 -2.618 26.957 1.00 24.69 303 ASN A O 1
ATOM 2202 N N . ALA A 1 308 ? 1.151 -1.526 27.778 1.00 24.05 304 ALA A N 1
ATOM 2203 C CA . ALA A 1 308 ? 1.467 -1.735 29.193 1.00 25.01 304 ALA A CA 1
ATOM 2204 C C . ALA A 1 308 ? 1.748 -3.198 29.531 1.00 27.42 304 ALA A C 1
ATOM 2205 O O . ALA A 1 308 ? 2.698 -3.493 30.263 1.00 27.44 304 ALA A O 1
ATOM 2207 N N . SER A 1 309 ? 0.943 -4.111 28.990 1.00 25.94 305 SER A N 1
ATOM 2208 C CA . SER A 1 309 ? 1.082 -5.528 29.327 1.00 27.00 305 SER A CA 1
ATOM 2209 C C . SER A 1 309 ? 2.482 -6.075 29.041 1.00 29.57 305 SER A C 1
ATOM 2210 O O . SER A 1 309 ? 3.073 -6.754 29.889 1.00 29.39 305 SER A O 1
ATOM 2213 N N . ILE A 1 310 ? 3.017 -5.768 27.861 1.00 27.62 306 ILE A N 1
ATOM 2214 C CA . ILE A 1 310 ? 4.338 -6.253 27.500 1.00 28.09 306 ILE A CA 1
ATOM 2215 C C . ILE A 1 310 ? 5.407 -5.519 28.311 1.00 28.37 306 ILE A C 1
ATOM 2216 O O . ILE A 1 310 ? 6.356 -6.141 28.789 1.00 26.47 306 ILE A O 1
ATOM 2221 N N . ILE A 1 311 ? 5.222 -4.211 28.480 1.00 26.37 307 ILE A N 1
ATOM 2222 C CA . ILE A 1 311 ? 6.139 -3.366 29.241 1.00 26.36 307 ILE A CA 1
ATOM 2223 C C . ILE A 1 311 ? 6.248 -3.846 30.689 1.00 25.01 307 ILE A C 1
ATOM 2224 O O . ILE A 1 311 ? 7.341 -3.866 31.250 1.00 22.31 307 ILE A O 1
ATOM 2229 N N . LEU A 1 312 ? 5.115 -4.257 31.265 1.00 27.24 308 LEU A N 1
ATOM 2230 C CA . LEU A 1 312 ? 5.028 -4.639 32.683 1.00 28.64 308 LEU A CA 1
ATOM 2231 C C . LEU A 1 312 ? 5.148 -6.151 32.928 1.00 30.89 308 LEU A C 1
ATOM 2232 O O . LEU A 1 312 ? 4.948 -6.620 34.050 1.00 31.39 308 LEU A O 1
ATOM 2237 N N . GLU A 1 313 ? 5.498 -6.899 31.882 1.00 31.87 309 GLU A N 1
ATOM 2238 C CA . GLU A 1 313 ? 5.591 -8.365 31.940 1.00 34.76 309 GLU A CA 1
ATOM 2239 C C . GLU A 1 313 ? 6.504 -8.886 33.071 1.00 33.78 309 GLU A C 1
ATOM 2240 O O . GLU A 1 313 ? 6.149 -9.832 33.783 1.00 31.29 309 GLU A O 1
ATOM 2246 N N . SER A 1 314 ? 7.667 -8.264 33.238 1.00 30.25 310 SER A N 1
ATOM 2247 C CA . SER A 1 314 ? 8.591 -8.641 34.308 1.00 29.68 310 SER A CA 1
ATOM 2248 C C . SER A 1 314 ? 8.700 -7.531 35.337 1.00 30.18 310 SER A C 1
ATOM 2249 O O . SER A 1 314 ? 8.473 -6.359 35.019 1.00 30.45 310 SER A O 1
ATOM 2252 N N . LEU A 1 315 ? 9.063 -7.902 36.563 1.00 28.98 311 LEU A N 1
ATOM 2253 C CA . LEU A 1 315 ? 9.361 -6.931 37.617 1.00 30.14 311 LEU A CA 1
ATOM 2254 C C . LEU A 1 315 ? 10.455 -5.946 37.191 1.00 28.02 311 LEU A C 1
ATOM 2255 O O . LEU A 1 315 ? 10.268 -4.734 37.280 1.00 26.94 311 LEU A O 1
ATOM 2260 N N . ASP A 1 316 ? 11.596 -6.485 36.760 1.00 29.06 312 ASP A N 1
ATOM 2261 C CA . ASP A 1 316 ? 12.707 -5.697 36.230 1.00 28.40 312 ASP A CA 1
ATOM 2262 C C . ASP A 1 316 ? 12.990 -6.208 34.822 1.00 27.09 312 ASP A C 1
ATOM 2263 O O . ASP A 1 316 ? 13.049 -7.420 34.597 1.00 26.55 312 ASP A O 1
ATOM 2268 N N . SER A 1 317 ? 13.151 -5.281 33.877 1.00 23.06 313 SER A N 1
ATOM 2269 C CA . SER A 1 317 ? 13.496 -5.613 32.498 1.00 22.54 313 SER A CA 1
ATOM 2270 C C . SER A 1 317 ? 14.130 -4.409 31.794 1.00 21.67 313 SER A C 1
ATOM 2271 O O . SER A 1 317 ? 13.864 -3.277 32.176 1.00 21.98 313 SER A O 1
ATOM 2274 N N . PRO A 1 318 ? 14.999 -4.660 30.796 1.00 22.74 314 PRO A N 1
ATOM 2275 C CA . PRO A 1 318 ? 15.462 -3.630 29.860 1.00 22.19 314 PRO A CA 1
ATOM 2276 C C . PRO A 1 318 ? 14.309 -2.816 29.233 1.00 19.83 314 PRO A C 1
ATOM 2277 O O . PRO A 1 318 ? 14.451 -1.606 29.063 1.00 20.94 314 PRO A O 1
ATOM 2281 N N . LEU A 1 319 ? 13.191 -3.466 28.903 1.00 19.32 315 LEU A N 1
ATOM 2282 C CA . LEU A 1 319 ? 12.049 -2.752 28.288 1.00 19.16 315 LEU A CA 1
ATOM 2283 C C . LEU A 1 319 ? 11.488 -1.711 29.234 1.00 20.32 315 LEU A C 1
ATOM 2284 O O . LEU A 1 319 ? 11.283 -0.559 28.859 1.00 21.48 315 LEU A O 1
ATOM 2289 N N . LYS A 1 320 ? 11.263 -2.115 30.474 1.00 17.82 316 LYS A N 1
ATOM 2290 C CA . LYS A 1 320 ? 10.693 -1.238 31.470 1.00 17.47 316 LYS A CA 1
ATOM 2291 C C . LYS A 1 320 ? 11.684 -0.143 31.833 1.00 19.27 316 LYS A C 1
ATOM 2292 O O . LYS A 1 320 ? 11.299 1.017 32.042 1.00 14.80 316 LYS A O 1
ATOM 2298 N N . ASN A 1 321 ? 12.964 -0.520 31.885 1.00 14.25 317 ASN A N 1
ATOM 2299 C CA . ASN A 1 321 ? 14.030 0.436 32.123 1.00 16.64 317 ASN A CA 1
ATOM 2300 C C . ASN A 1 321 ? 14.028 1.535 31.065 1.00 15.43 317 ASN A C 1
ATOM 2301 O O . ASN A 1 321 ? 14.099 2.720 31.390 1.00 18.05 317 ASN A O 1
ATOM 2306 N N . LEU A 1 322 ? 13.935 1.126 29.807 1.00 16.15 318 LEU A N 1
ATOM 2307 C CA . LEU A 1 322 ? 13.898 2.050 28.658 1.00 17.54 318 LEU A CA 1
ATOM 2308 C C . LEU A 1 322 ? 12.720 3.024 28.694 1.00 19.58 318 LEU A C 1
ATOM 2309 O O . LEU A 1 322 ? 12.854 4.219 28.368 1.00 18.19 318 LEU A O 1
ATOM 2314 N N . VAL A 1 323 ? 11.554 2.510 29.069 1.00 19.42 319 VAL A N 1
ATOM 2315 C CA . VAL A 1 323 ? 10.374 3.359 29.256 1.00 17.45 319 VAL A CA 1
ATOM 2316 C C . VAL A 1 323 ? 10.652 4.397 30.343 1.00 18.44 319 VAL A C 1
ATOM 2317 O O . VAL A 1 323 ? 10.313 5.574 30.201 1.00 13.91 319 VAL A O 1
ATOM 2321 N N . SER A 1 324 ? 11.279 3.953 31.433 1.00 20.29 320 SER A N 1
ATOM 2322 C CA . SER A 1 324 ? 11.626 4.849 32.539 1.00 21.60 320 SER A CA 1
ATOM 2323 C C . SER A 1 324 ? 12.635 5.919 32.118 1.00 17.37 320 SER A C 1
ATOM 2324 O O . SER A 1 324 ? 12.522 7.081 32.510 1.00 18.50 320 SER A O 1
ATOM 2327 N N . VAL A 1 325 ? 13.637 5.510 31.352 1.00 16.54 321 VAL A N 1
ATOM 2328 C CA . VAL A 1 325 ? 14.674 6.431 30.887 1.00 20.18 321 VAL A CA 1
ATOM 2329 C C . VAL A 1 325 ? 14.058 7.504 29.953 1.00 19.99 321 VAL A C 1
ATOM 2330 O O . VAL A 1 325 ? 14.348 8.698 30.074 1.00 16.68 321 VAL A O 1
ATOM 2334 N N . ILE A 1 326 ? 13.194 7.073 29.040 1.00 19.28 322 ILE A N 1
ATOM 2335 C CA . ILE A 1 326 ? 12.549 8.022 28.108 1.00 18.20 322 ILE A CA 1
ATOM 2336 C C . ILE A 1 326 ? 11.681 9.019 28.876 1.00 18.69 322 ILE A C 1
ATOM 2337 O O . ILE A 1 326 ? 11.732 10.210 28.613 1.00 20.55 322 ILE A O 1
ATOM 2342 N N . ASN A 1 327 ? 10.903 8.520 29.835 1.00 19.13 323 ASN A N 1
ATOM 2343 C CA . ASN A 1 327 ? 10.052 9.361 30.679 1.00 17.29 323 ASN A CA 1
ATOM 2344 C C . ASN A 1 327 ? 10.879 10.448 31.370 1.00 17.87 323 ASN A C 1
ATOM 2345 O O . ASN A 1 327 ? 10.496 11.617 31.355 1.00 18.38 323 ASN A O 1
ATOM 2350 N N . ASN A 1 328 ? 12.037 10.091 31.928 1.00 16.00 324 ASN A N 1
ATOM 2351 C CA . ASN A 1 328 ? 12.882 11.100 32.580 1.00 17.76 324 ASN A CA 1
ATOM 2352 C C . ASN A 1 328 ? 13.565 12.025 31.553 1.00 18.94 324 ASN A C 1
ATOM 2353 O O . ASN A 1 328 ? 13.758 13.199 31.830 1.00 16.80 324 ASN A O 1
ATOM 2358 N N . LYS A 1 329 ? 13.914 11.490 30.379 1.00 17.63 325 LYS A N 1
ATOM 2359 C CA . LYS A 1 329 ? 14.487 12.307 29.288 1.00 19.02 325 LYS A CA 1
ATOM 2360 C C . LYS A 1 329 ? 13.500 13.387 28.828 1.00 20.21 325 LYS A C 1
ATOM 2361 O O . LYS A 1 329 ? 13.900 14.498 28.490 1.00 18.44 325 LYS A O 1
ATOM 2367 N N . LEU A 1 330 ? 12.207 13.071 28.849 1.00 17.12 326 LEU A N 1
ATOM 2368 C CA . LEU A 1 330 ? 11.196 14.060 28.524 1.00 18.09 326 LEU A CA 1
ATOM 2369 C C . LEU A 1 330 ? 11.145 15.153 29.600 1.00 18.86 326 LEU A C 1
ATOM 2370 O O . LEU A 1 330 ? 11.062 16.341 29.286 1.00 17.94 326 LEU A O 1
ATOM 2375 N N . THR A 1 331 ? 11.214 14.747 30.866 1.00 17.71 327 THR A N 1
ATOM 2376 C CA . THR A 1 331 ? 11.347 15.712 31.974 1.00 19.96 327 THR A CA 1
ATOM 2377 C C . THR A 1 331 ? 12.557 16.635 31.790 1.00 22.37 327 THR A C 1
ATOM 2378 O O . THR A 1 331 ? 12.422 17.856 31.877 1.00 22.40 327 THR A O 1
ATOM 2382 N N . ARG A 1 332 ? 13.725 16.057 31.519 1.00 23.31 328 ARG A N 1
ATOM 2383 C CA . ARG A 1 332 ? 14.936 16.863 31.334 1.00 24.67 328 ARG A CA 1
ATOM 2384 C C . ARG A 1 332 ? 14.877 17.742 30.077 1.00 23.09 328 ARG A C 1
ATOM 2385 O O . ARG A 1 332 ? 15.390 18.860 30.083 1.00 22.77 328 ARG A O 1
ATOM 2393 N N . LEU A 1 333 ? 14.224 17.252 29.023 1.00 21.38 329 LEU A N 1
ATOM 2394 C CA . LEU A 1 333 ? 14.025 18.044 27.801 1.00 20.63 329 LEU A CA 1
ATOM 2395 C C . LEU A 1 333 ? 13.222 19.335 28.024 1.00 22.15 329 LEU A C 1
ATOM 2396 O O . LEU A 1 333 ? 13.609 20.393 27.517 1.00 17.28 329 LEU A O 1
ATOM 2401 N N . VAL A 1 334 ? 12.128 19.248 28.785 1.00 21.23 330 VAL A N 1
ATOM 2402 C CA . VAL A 1 334 ? 11.338 20.428 29.147 1.00 27.45 330 VAL A CA 1
ATOM 2403 C C . VAL A 1 334 ? 12.185 21.436 29.899 1.00 26.55 330 VAL A C 1
ATOM 2404 O O . VAL A 1 334 ? 12.155 22.626 29.587 1.00 30.15 330 VAL A O 1
ATOM 2408 N N . ALA A 1 335 ? 12.930 20.951 30.892 1.00 27.03 331 ALA A N 1
ATOM 2409 C CA . ALA A 1 335 ? 13.826 21.775 31.694 1.00 26.02 331 ALA A CA 1
ATOM 2410 C C . ALA A 1 335 ? 14.962 22.400 30.876 1.00 26.39 331 ALA A C 1
ATOM 2411 O O . ALA A 1 335 ? 15.182 23.611 30.943 1.00 27.17 331 ALA A O 1
ATOM 2413 N N . LYS A 1 336 ? 15.679 21.569 30.119 1.00 24.72 332 LYS A N 1
ATOM 2414 C CA . LYS A 1 336 ? 16.832 22.005 29.327 1.00 26.30 332 LYS A CA 1
ATOM 2415 C C . LYS A 1 336 ? 16.436 23.023 28.243 1.00 24.43 332 LYS A C 1
ATOM 2416 O O . LYS A 1 336 ? 17.187 23.961 27.969 1.00 23.86 332 LYS A O 1
ATOM 2422 N N . SER A 1 337 ? 15.255 22.835 27.651 1.00 22.31 333 SER A N 1
ATOM 2423 C CA . SER A 1 337 ? 14.760 23.691 26.571 1.00 23.24 333 SER A CA 1
ATOM 2424 C C . SER A 1 337 ? 14.140 24.978 27.117 1.00 26.37 333 SER A C 1
ATOM 2425 O O . SER A 1 337 ? 13.967 25.966 26.385 1.00 24.35 333 SER A O 1
ATOM 2428 N N . GLU A 1 338 ? 13.796 24.945 28.403 1.00 26.10 334 GLU A N 1
ATOM 2429 C CA . GLU A 1 338 ? 13.285 26.108 29.122 1.00 28.18 334 GLU A CA 1
ATOM 2430 C C . GLU A 1 338 ? 11.950 26.608 28.573 1.00 27.39 334 GLU A C 1
ATOM 2431 O O . GLU A 1 338 ? 11.597 27.776 28.750 1.00 33.70 334 GLU A O 1
ATOM 2437 N N . VAL A 1 339 ? 11.208 25.723 27.915 1.00 26.99 335 VAL A N 1
ATOM 2438 C CA . VAL A 1 339 ? 9.896 26.088 27.392 1.00 28.03 335 VAL A CA 1
ATOM 2439 C C . VAL A 1 339 ? 8.837 25.997 28.484 1.00 28.56 335 VAL A C 1
ATOM 2440 O O . VAL A 1 339 ? 9.048 25.357 29.523 1.00 27.77 335 VAL A O 1
ATOM 2444 N N . THR A 1 340 ? 7.700 26.636 28.241 1.00 31.98 336 THR A N 1
ATOM 2445 C CA . THR A 1 340 ? 6.600 26.659 29.209 1.00 36.47 336 THR A CA 1
ATOM 2446 C C . THR A 1 340 ? 5.266 26.220 28.595 1.00 36.62 336 THR A C 1
ATOM 2447 O O . THR A 1 340 ? 4.231 26.198 29.282 1.00 37.81 336 THR A O 1
ATOM 2451 N N . ASN A 1 341 ? 5.296 25.866 27.308 1.00 32.82 337 ASN A N 1
ATOM 2452 C CA . ASN A 1 341 ? 4.100 25.416 26.590 1.00 29.79 337 ASN A CA 1
ATOM 2453 C C . ASN A 1 341 ? 3.770 23.936 26.797 1.00 32.55 337 ASN A C 1
ATOM 2454 O O . ASN A 1 341 ? 2.715 23.449 26.363 1.00 31.89 337 ASN A O 1
ATOM 2459 N N . TRP A 1 342 ? 4.683 23.219 27.446 1.00 31.92 338 TRP A N 1
ATOM 2460 C CA . TRP A 1 342 ? 4.395 21.861 27.902 1.00 28.83 338 TRP A CA 1
ATOM 2461 C C . TRP A 1 342 ? 5.204 21.518 29.140 1.00 28.63 338 TRP A C 1
ATOM 2462 O O . TRP A 1 342 ? 6.268 22.094 29.387 1.00 30.00 338 TRP A O 1
ATOM 2473 N N . THR A 1 343 ? 4.670 20.603 29.941 1.00 28.10 339 THR A N 1
ATOM 2474 C CA . THR A 1 343 ? 5.376 20.120 31.112 1.00 27.16 339 THR A CA 1
ATOM 2475 C C . THR A 1 343 ? 5.436 18.603 31.060 1.00 23.54 339 THR A C 1
ATOM 2476 O O . THR A 1 343 ? 4.610 17.968 30.402 1.00 23.98 339 THR A O 1
ATOM 2480 N N . HIS A 1 344 ? 6.428 18.039 31.745 1.00 22.41 340 HIS A N 1
ATOM 2481 C CA . HIS A 1 344 ? 6.567 16.590 31.863 1.00 23.62 340 HIS A CA 1
ATOM 2482 C C . HIS A 1 344 ? 7.207 16.260 33.211 1.00 23.90 340 HIS A C 1
ATOM 2483 O O . HIS A 1 344 ? 8.433 16.168 33.332 1.00 23.18 340 HIS A O 1
ATOM 2490 N N . SER A 1 345 ? 6.363 16.119 34.230 1.00 24.04 341 SER A N 1
ATOM 2491 C CA . SER A 1 345 ? 6.816 15.775 35.576 1.00 24.63 341 SER A CA 1
ATOM 2492 C C . SER A 1 345 ? 7.418 14.376 35.606 1.00 21.03 341 SER A C 1
ATOM 2493 O O . SER A 1 345 ? 8.288 14.080 36.432 1.00 27.27 341 SER A O 1
ATOM 2496 N N . GLY A 1 346 ? 6.952 13.530 34.695 1.00 22.92 342 GLY A N 1
ATOM 2497 C CA . GLY A 1 346 ? 7.289 12.124 34.684 1.00 22.20 342 GLY A CA 1
ATOM 2498 C C . GLY A 1 346 ? 6.316 11.288 35.505 1.00 27.61 342 GLY A C 1
ATOM 2499 O O . GLY A 1 346 ? 6.366 10.065 35.447 1.00 23.93 342 GLY A O 1
ATOM 2500 N N . LYS A 1 347 ? 5.418 11.950 36.240 1.00 27.27 343 LYS A N 1
ATOM 2501 C CA . LYS A 1 347 ? 4.543 11.294 37.235 1.00 30.95 343 LYS A CA 1
ATOM 2502 C C . LYS A 1 347 ? 3.666 10.150 36.721 1.00 31.02 343 LYS A C 1
ATOM 2503 O O . LYS A 1 347 ? 3.715 9.045 37.269 1.00 31.92 343 LYS A O 1
ATOM 2509 N N . GLU A 1 348 ? 2.859 10.410 35.693 1.00 31.29 344 GLU A N 1
ATOM 2510 C CA . GLU A 1 348 ? 1.904 9.419 35.198 1.00 29.91 344 GLU A CA 1
ATOM 2511 C C . GLU A 1 348 ? 2.568 8.079 34.885 1.00 28.42 344 GLU A C 1
ATOM 2512 O O . GLU A 1 348 ? 2.096 7.024 35.320 1.00 27.24 344 GLU A O 1
ATOM 2518 N N . ILE A 1 349 ? 3.673 8.135 34.146 1.00 27.37 345 ILE A N 1
ATOM 2519 C CA . ILE A 1 349 ? 4.380 6.936 33.707 1.00 28.09 345 ILE A CA 1
ATOM 2520 C C . ILE A 1 349 ? 5.202 6.308 34.841 1.00 28.11 345 ILE A C 1
ATOM 2521 O O . ILE A 1 349 ? 5.313 5.083 34.914 1.00 31.14 345 ILE A O 1
ATOM 2526 N N . GLN A 1 350 ? 5.768 7.138 35.719 1.00 30.54 346 GLN A N 1
ATOM 2527 C CA . GLN A 1 350 ? 6.482 6.636 36.897 1.00 35.12 346 GLN A CA 1
ATOM 2528 C C . GLN A 1 350 ? 5.518 5.808 37.747 1.00 33.91 346 GLN A C 1
ATOM 2529 O O . GLN A 1 350 ? 5.904 4.796 38.329 1.00 36.57 346 GLN A O 1
ATOM 2535 N N . ASP A 1 351 ? 4.263 6.249 37.790 1.00 33.81 347 ASP A N 1
ATOM 2536 C CA . ASP A 1 351 ? 3.203 5.554 38.513 1.00 34.56 347 ASP A CA 1
ATOM 2537 C C . ASP A 1 351 ? 2.828 4.252 37.835 1.00 36.64 347 ASP A C 1
ATOM 2538 O O . ASP A 1 351 ? 2.665 3.229 38.504 1.00 37.08 347 ASP A O 1
ATOM 2543 N N . LEU A 1 352 ? 2.715 4.293 36.507 1.00 35.79 348 LEU A N 1
ATOM 2544 C CA . LEU A 1 352 ? 2.362 3.113 35.730 1.00 35.12 348 LEU A CA 1
ATOM 2545 C C . LEU A 1 352 ? 3.377 1.995 35.926 1.00 33.55 348 LEU A C 1
ATOM 2546 O O . LEU A 1 352 ? 3.003 0.835 36.101 1.00 27.84 348 LEU A O 1
ATOM 2551 N N . LEU A 1 353 ? 4.657 2.353 35.932 1.00 36.20 349 LEU A N 1
ATOM 2552 C CA . LEU A 1 353 ? 5.729 1.368 36.111 1.00 39.90 349 LEU A CA 1
ATOM 2553 C C . LEU A 1 353 ? 5.834 0.863 37.564 1.00 43.01 349 LEU A C 1
ATOM 2554 O O . LEU A 1 353 ? 6.725 0.078 37.890 1.00 43.93 349 LEU A O 1
ATOM 2559 N N . MET A 1 354 ? 4.912 1.313 38.417 1.00 49.43 350 MET A N 1
ATOM 2560 C CA . MET A 1 354 ? 4.843 0.889 39.822 1.00 55.52 350 MET A CA 1
ATOM 2561 C C . MET A 1 354 ? 3.640 -0.017 40.083 1.00 55.49 350 MET A C 1
ATOM 2562 O O . MET A 1 354 ? 3.528 -1.107 39.520 1.00 56.03 350 MET A O 1
#

InterPro domains:
  IPR021875 Retrograde transport protein Dsl1 N-terminal domain [PF11988] (6-360)
  IPR021876 Retrograde transport protein Dsl1, C-terminal domain [PF11989] (560-753)
  IPR038442 Dsl1, N-terminal domain superfamily [G3DSA:1.20.58.2230] (102-339)
  IPR046362 Zw10/DSL1, C-terminal [G3DSA:1.10.357.150] (559-753)